Protein AF-A0A5S6QY58-F1 (afdb_monomer_lite)

Organism: Trichuris muris (NCBI:txid70415)

Structure (mmCIF, N/CA/C/O backbone):
data_AF-A0A5S6QY58-F1
#
_entry.id   AF-A0A5S6QY58-F1
#
loop_
_atom_site.group_PDB
_atom_site.id
_atom_site.type_symbol
_atom_site.label_atom_id
_atom_site.label_alt_id
_atom_site.label_comp_id
_atom_site.label_asym_id
_atom_site.label_entity_id
_atom_site.label_seq_id
_atom_site.pdbx_PDB_ins_code
_atom_site.Cartn_x
_atom_site.Cartn_y
_atom_site.Cartn_z
_atom_site.occupancy
_atom_s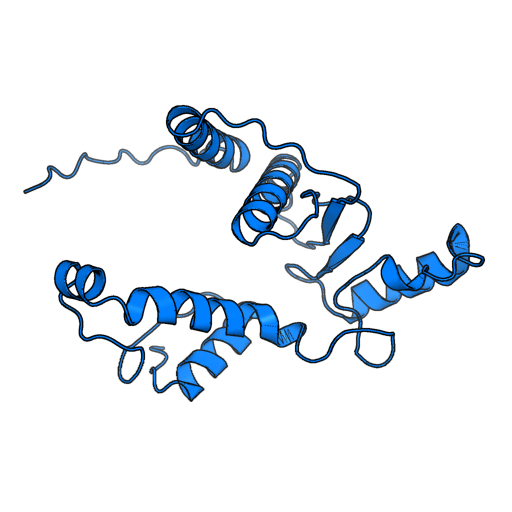ite.B_iso_or_equiv
_atom_site.auth_seq_id
_atom_site.auth_comp_id
_atom_site.auth_asym_id
_atom_site.auth_atom_id
_atom_site.pdbx_PDB_model_num
ATOM 1 N N . MET A 1 1 ? -2.079 5.107 38.565 1.00 32.31 1 MET A N 1
ATOM 2 C CA . MET A 1 1 ? -1.983 6.495 38.064 1.00 32.31 1 MET A CA 1
ATOM 3 C C . MET A 1 1 ? -0.583 6.651 37.492 1.00 32.31 1 MET A C 1
ATOM 5 O O . MET A 1 1 ? 0.352 6.807 38.262 1.00 32.31 1 MET A O 1
ATOM 9 N N . TYR A 1 2 ? -0.404 6.476 36.182 1.00 26.58 2 TYR A N 1
ATOM 10 C CA . TYR A 1 2 ? 0.886 6.782 35.558 1.00 26.58 2 TYR A CA 1
ATOM 11 C C . TYR A 1 2 ? 0.981 8.305 35.411 1.00 26.58 2 TYR A C 1
ATOM 13 O O . TYR A 1 2 ? 0.027 8.905 34.905 1.00 26.58 2 TYR A O 1
ATOM 21 N N . PRO A 1 3 ? 2.051 8.951 35.901 1.00 32.22 3 PRO A N 1
ATOM 22 C CA . PRO A 1 3 ? 2.192 10.392 35.781 1.00 32.22 3 PRO A CA 1
ATOM 23 C C . PRO A 1 3 ? 2.311 10.749 34.298 1.00 32.22 3 PRO A C 1
ATOM 25 O O . PRO A 1 3 ? 3.159 10.209 33.589 1.00 32.22 3 PRO A O 1
ATOM 28 N N . LYS A 1 4 ? 1.444 11.649 33.822 1.00 37.38 4 LYS A N 1
ATOM 29 C CA . LYS A 1 4 ? 1.606 12.282 32.513 1.00 37.38 4 LYS A CA 1
ATOM 30 C C . LYS A 1 4 ? 2.861 13.145 32.602 1.00 37.38 4 LYS A C 1
ATOM 32 O O . LYS A 1 4 ? 2.835 14.199 33.229 1.00 37.38 4 LYS A O 1
ATOM 37 N N . GLN A 1 5 ? 3.968 12.663 32.047 1.00 39.69 5 GLN A N 1
ATOM 38 C CA . GLN A 1 5 ? 5.107 13.523 31.765 1.00 39.69 5 GLN A CA 1
ATOM 39 C C . GLN A 1 5 ? 4.619 14.580 30.774 1.00 39.69 5 GLN A C 1
ATOM 41 O O . GLN A 1 5 ? 4.092 14.234 29.716 1.00 39.69 5 GLN A O 1
ATOM 46 N N . ASN A 1 6 ? 4.730 15.851 31.161 1.00 29.25 6 ASN A N 1
ATOM 47 C CA . ASN A 1 6 ? 4.529 16.984 30.270 1.00 29.25 6 ASN A CA 1
ATOM 48 C C . ASN A 1 6 ? 5.491 16.800 29.097 1.00 29.25 6 ASN A C 1
ATOM 50 O O . ASN A 1 6 ? 6.699 16.950 29.257 1.00 29.25 6 ASN A O 1
ATOM 54 N N . THR A 1 7 ? 4.967 16.381 27.951 1.00 37.25 7 THR A N 1
ATOM 55 C CA . THR A 1 7 ? 5.729 16.372 26.710 1.00 37.25 7 THR A CA 1
ATOM 56 C C . THR A 1 7 ? 5.798 17.832 26.295 1.00 37.25 7 THR A C 1
ATOM 58 O O . THR A 1 7 ? 4.801 18.401 25.858 1.00 37.25 7 THR A O 1
ATOM 61 N N . GLU A 1 8 ? 6.934 18.471 26.568 1.00 36.38 8 GLU A N 1
ATOM 62 C CA . GLU A 1 8 ? 7.303 19.735 25.933 1.00 36.38 8 GLU A CA 1
ATOM 63 C C . GLU A 1 8 ? 7.068 19.583 24.420 1.00 36.38 8 GLU A C 1
ATOM 65 O O . GLU A 1 8 ? 7.273 18.489 23.888 1.00 36.38 8 GLU A O 1
ATOM 70 N N . GLU A 1 9 ? 6.574 20.627 23.741 1.00 43.31 9 GLU A N 1
ATOM 71 C CA . GLU A 1 9 ? 6.459 20.670 22.275 1.00 43.31 9 GLU A CA 1
ATOM 72 C C . GLU A 1 9 ? 7.848 20.439 21.675 1.00 43.31 9 GLU A C 1
ATOM 74 O O . GLU A 1 9 ? 8.657 21.349 21.496 1.00 43.31 9 GLU A O 1
ATOM 79 N N . GLN A 1 10 ? 8.162 19.169 21.463 1.00 45.22 10 GLN A N 1
ATOM 80 C CA . GLN A 1 10 ? 9.472 18.727 21.061 1.00 45.22 10 GLN A CA 1
ATOM 81 C C . GLN A 1 10 ? 9.557 18.971 19.562 1.00 45.22 10 GLN A C 1
ATOM 83 O O . GLN A 1 10 ? 8.901 18.289 18.780 1.00 45.22 10 GLN A O 1
ATOM 88 N N . GLN A 1 11 ? 10.312 20.012 19.214 1.00 56.34 11 GLN A N 1
ATOM 89 C CA . GLN A 1 11 ? 10.701 20.422 17.870 1.00 56.34 11 GLN A CA 1
ATOM 90 C C . GLN A 1 11 ? 10.730 19.240 16.898 1.00 56.34 11 GLN A C 1
ATOM 92 O O . GLN A 1 11 ? 11.490 18.303 17.140 1.00 56.34 11 GLN A O 1
ATOM 97 N N . ASP A 1 12 ? 9.890 19.301 15.853 1.00 62.59 12 ASP A N 1
ATOM 98 C CA . ASP A 1 12 ? 9.628 18.204 14.912 1.00 62.59 12 ASP A CA 1
ATOM 99 C C . ASP A 1 12 ? 10.934 17.481 14.540 1.00 62.59 12 ASP A C 1
ATOM 101 O O . ASP A 1 12 ? 11.739 18.019 13.768 1.00 62.59 12 ASP A O 1
ATOM 105 N N . PRO A 1 13 ? 11.205 16.293 15.118 1.00 74.44 13 PRO A N 1
ATOM 106 C CA . PRO A 1 13 ? 12.448 15.592 14.858 1.00 74.44 13 PRO A CA 1
ATOM 107 C C . PRO A 1 13 ? 12.475 15.170 13.391 1.00 74.44 13 PRO A C 1
ATOM 109 O O . PRO A 1 13 ? 11.437 14.831 12.813 1.00 74.44 13 PRO A O 1
ATOM 112 N N . SER A 1 14 ? 13.667 15.149 12.786 1.00 80.81 14 SER A N 1
ATOM 113 C CA . SER A 1 14 ? 13.802 14.630 11.424 1.00 80.81 14 SER A CA 1
ATOM 114 C C . SER A 1 14 ? 13.228 13.213 11.363 1.00 80.81 14 SER A C 1
ATOM 116 O O . SER A 1 14 ? 13.460 12.376 12.242 1.00 80.81 14 SER A O 1
ATOM 118 N N . TYR A 1 15 ? 12.469 12.934 10.305 1.00 78.50 15 TYR A N 1
ATOM 119 C CA . TYR A 1 15 ? 11.765 11.667 10.131 1.00 78.50 15 TYR A CA 1
ATOM 120 C C . TYR A 1 15 ? 12.715 10.458 10.192 1.00 78.50 15 TYR A C 1
ATOM 122 O O . TYR A 1 15 ? 12.356 9.407 10.722 1.00 78.50 15 TYR A O 1
ATOM 130 N N . PHE A 1 16 ? 13.956 10.620 9.724 1.00 79.62 16 PHE A N 1
ATOM 131 C CA . PHE A 1 16 ? 14.979 9.581 9.814 1.00 79.62 16 PHE A CA 1
ATOM 132 C C . PHE A 1 16 ? 15.452 9.344 11.254 1.00 79.62 16 PHE A C 1
ATOM 134 O O . PHE A 1 16 ? 15.508 8.199 11.693 1.00 79.62 16 PHE A O 1
ATOM 141 N N . GLN A 1 17 ? 15.715 10.413 12.013 1.00 82.50 17 GLN A N 1
ATOM 142 C CA . GLN A 1 17 ? 16.121 10.315 13.422 1.00 82.50 17 GLN A CA 1
ATOM 143 C C . GLN A 1 17 ? 15.045 9.642 14.276 1.00 82.50 17 GLN A C 1
ATOM 145 O O . GLN A 1 17 ? 15.352 8.873 15.184 1.00 82.50 17 GLN A O 1
ATOM 150 N N . MET A 1 18 ? 13.773 9.892 13.962 1.00 84.62 18 MET A N 1
ATOM 151 C CA . MET A 1 18 ? 12.657 9.231 14.630 1.00 84.62 18 MET A CA 1
ATOM 152 C C . MET A 1 18 ? 12.692 7.709 14.418 1.00 84.62 18 MET A C 1
ATOM 154 O O . MET A 1 18 ? 12.522 6.953 15.373 1.00 84.62 18 MET A O 1
ATOM 158 N N . ILE A 1 19 ? 12.929 7.250 13.187 1.00 82.88 19 ILE A N 1
ATOM 159 C CA . ILE A 1 19 ? 12.998 5.815 12.867 1.00 82.88 19 ILE A CA 1
ATOM 160 C C . ILE A 1 19 ? 14.232 5.172 13.485 1.00 82.88 19 ILE A C 1
ATOM 162 O O . ILE A 1 19 ? 14.120 4.084 14.043 1.00 82.88 19 ILE A O 1
ATOM 166 N N . ASP A 1 20 ? 15.374 5.850 13.436 1.00 81.00 20 ASP A N 1
ATOM 167 C CA . ASP A 1 20 ? 16.610 5.365 14.047 1.00 81.00 20 ASP A CA 1
ATOM 168 C C . ASP A 1 20 ? 16.465 5.220 15.570 1.00 81.00 20 ASP A C 1
ATOM 170 O O . ASP A 1 20 ? 16.878 4.223 16.157 1.00 81.00 20 ASP A O 1
ATOM 174 N N . HIS A 1 21 ? 15.752 6.143 16.222 1.00 84.94 21 HIS A N 1
ATOM 175 C CA . HIS A 1 21 ? 15.412 6.021 17.642 1.00 84.94 21 HIS A CA 1
ATOM 176 C C . HIS A 1 21 ? 14.530 4.805 17.943 1.00 84.94 21 HIS A C 1
ATOM 178 O O . HIS A 1 21 ? 14.766 4.089 18.921 1.00 84.94 21 HIS A O 1
ATOM 184 N N . PHE A 1 22 ? 13.515 4.540 17.115 1.00 83.50 22 PHE A N 1
ATOM 185 C CA . PHE A 1 22 ? 12.709 3.324 17.255 1.00 83.50 22 PHE A CA 1
ATOM 186 C C . PHE A 1 22 ? 13.551 2.067 17.037 1.00 83.50 22 PHE A C 1
ATOM 188 O O . PHE A 1 22 ? 13.418 1.113 17.802 1.00 83.50 22 PHE A O 1
ATOM 195 N N . PHE A 1 23 ? 14.442 2.082 16.048 1.00 79.12 23 PHE A N 1
ATOM 196 C CA . PHE A 1 23 ? 15.334 0.969 15.756 1.00 79.12 23 PHE A CA 1
ATOM 197 C C . PHE A 1 23 ? 16.303 0.698 16.908 1.00 79.12 23 PHE A C 1
ATOM 199 O O 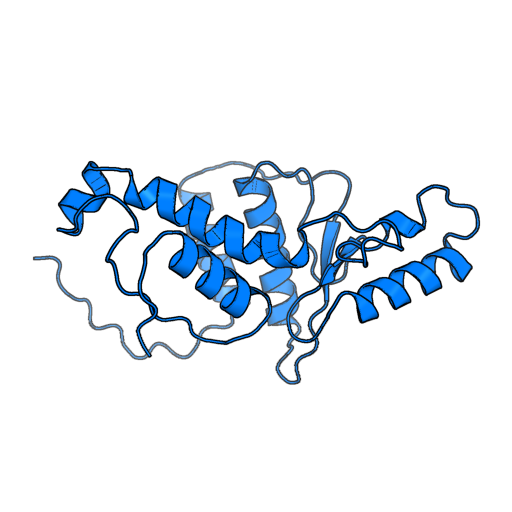. PHE A 1 23 ? 16.366 -0.426 17.396 1.00 79.12 23 PHE A O 1
ATOM 206 N N . SER A 1 24 ? 16.963 1.731 17.427 1.00 76.44 24 SER A N 1
ATOM 207 C CA . SER A 1 24 ? 17.868 1.640 18.576 1.00 76.44 24 SER A CA 1
ATOM 208 C C . SER A 1 24 ? 17.186 1.018 19.800 1.00 76.44 24 SER A C 1
ATOM 210 O O . SER A 1 24 ? 17.745 0.133 20.450 1.00 76.44 24 SER A O 1
ATOM 212 N N . LYS A 1 25 ? 15.927 1.386 20.071 1.00 78.06 25 LYS A N 1
ATOM 213 C CA . LYS A 1 25 ? 15.138 0.764 21.146 1.00 78.06 25 LYS A CA 1
ATOM 214 C C . LYS A 1 25 ? 14.845 -0.714 20.907 1.00 78.06 25 LYS A C 1
ATOM 216 O O . LYS A 1 25 ? 14.810 -1.472 21.869 1.00 78.06 25 LYS A O 1
ATOM 221 N N . VAL A 1 26 ? 14.610 -1.118 19.661 1.00 68.69 26 VAL A N 1
ATOM 222 C CA . VAL A 1 26 ? 14.368 -2.524 19.308 1.00 68.69 26 VAL A CA 1
ATOM 223 C C . VAL A 1 26 ? 15.665 -3.329 19.390 1.00 68.69 26 VAL A C 1
ATOM 225 O O . VAL A 1 26 ? 15.663 -4.392 20.002 1.00 68.69 26 VAL A O 1
ATOM 228 N N . CYS A 1 27 ? 16.781 -2.806 18.877 1.00 62.81 27 CYS A N 1
ATOM 229 C CA . CYS A 1 27 ? 18.099 -3.438 18.992 1.00 62.81 27 CYS A CA 1
ATOM 230 C C . CYS A 1 27 ? 18.545 -3.609 20.447 1.00 62.81 27 CYS A C 1
ATOM 232 O O . CYS A 1 27 ? 19.170 -4.608 20.780 1.00 62.81 27 CYS A O 1
ATOM 234 N N . ALA A 1 28 ? 18.178 -2.680 21.333 1.00 65.94 28 ALA A N 1
ATOM 235 C CA . ALA A 1 28 ? 18.436 -2.821 22.765 1.00 65.94 28 ALA A CA 1
ATOM 236 C C . ALA A 1 28 ? 17.668 -3.994 23.412 1.00 65.94 28 ALA A C 1
ATOM 238 O O . ALA A 1 28 ? 18.049 -4.452 24.486 1.00 65.94 28 ALA A O 1
ATOM 239 N N . VAL A 1 29 ? 16.582 -4.466 22.788 1.00 65.31 29 VAL A N 1
ATOM 240 C CA . VAL A 1 29 ? 15.776 -5.606 23.260 1.00 65.31 29 VAL A CA 1
ATOM 241 C C . VAL A 1 29 ? 16.161 -6.903 22.542 1.00 65.31 29 VAL A C 1
ATOM 243 O O . VAL A 1 29 ? 16.074 -7.976 23.136 1.00 65.31 29 VAL A O 1
ATOM 246 N N . VAL A 1 30 ? 16.581 -6.818 21.278 1.00 53.06 30 VAL A N 1
ATOM 247 C CA . VAL A 1 30 ? 16.889 -7.963 20.419 1.00 53.06 30 VAL A CA 1
ATOM 248 C C . VAL A 1 30 ? 18.262 -7.754 19.775 1.00 53.06 30 VAL A C 1
ATOM 250 O O . VAL A 1 30 ? 18.393 -7.020 18.798 1.00 53.06 30 VAL A O 1
ATOM 253 N N . GLU A 1 31 ? 19.292 -8.423 20.299 1.00 48.00 31 GLU A N 1
ATOM 254 C CA . GLU A 1 31 ? 20.599 -8.541 19.636 1.00 48.00 31 GLU A CA 1
ATOM 255 C C . GLU A 1 31 ? 20.488 -9.514 18.450 1.00 48.00 31 GLU A C 1
ATOM 257 O O . GLU A 1 31 ? 20.893 -10.673 18.532 1.00 48.00 31 GLU A O 1
ATOM 262 N N . GLN A 1 32 ? 19.893 -9.079 17.339 1.00 48.41 32 GLN A N 1
ATOM 263 C CA . GLN A 1 32 ? 19.914 -9.847 16.093 1.00 48.41 32 GLN A CA 1
ATOM 264 C C . GLN A 1 32 ? 20.375 -8.999 14.914 1.00 48.41 32 GLN A C 1
ATOM 266 O O . GLN A 1 32 ? 19.870 -7.906 14.658 1.00 48.41 32 GLN A O 1
ATOM 271 N N . SER A 1 33 ? 21.325 -9.558 14.171 1.00 50.12 33 SER A N 1
ATOM 272 C CA . SER A 1 33 ? 21.746 -9.098 12.854 1.00 50.12 33 SER A CA 1
ATOM 273 C C . SER A 1 33 ? 20.629 -9.404 11.854 1.00 50.12 33 SER A C 1
ATOM 275 O O . SER A 1 33 ? 20.311 -10.568 11.622 1.00 50.12 33 SER A O 1
ATOM 277 N N . ILE A 1 34 ? 20.018 -8.375 11.267 1.00 54.19 34 ILE A N 1
ATOM 278 C CA . ILE A 1 34 ? 19.100 -8.552 10.137 1.00 54.19 34 ILE A CA 1
ATOM 279 C C . ILE A 1 34 ? 19.945 -8.511 8.863 1.00 54.19 34 ILE A C 1
ATOM 281 O O . ILE A 1 34 ? 20.374 -7.441 8.437 1.00 54.19 34 ILE A O 1
ATOM 285 N N . GLU A 1 35 ? 20.187 -9.669 8.258 1.00 48.22 35 GLU A N 1
ATOM 286 C CA . GLU A 1 35 ? 20.725 -9.770 6.899 1.00 48.22 35 GLU A CA 1
ATOM 287 C C . GLU A 1 35 ? 19.543 -9.878 5.923 1.00 48.22 35 GLU A C 1
ATOM 289 O O . GLU A 1 35 ? 18.688 -10.750 6.063 1.00 48.22 35 GLU A O 1
ATOM 294 N N . CYS A 1 36 ? 19.444 -8.953 4.964 1.00 45.31 36 CYS A N 1
ATOM 295 C CA . CYS A 1 36 ? 18.464 -9.023 3.876 1.00 45.31 36 CYS A CA 1
ATOM 296 C C . CYS A 1 36 ? 19.151 -9.526 2.610 1.00 45.31 36 CYS A C 1
ATOM 298 O O . CYS A 1 36 ? 20.181 -8.988 2.207 1.00 45.31 36 CYS A O 1
ATOM 300 N N . GLU A 1 37 ? 18.561 -10.536 1.976 1.00 50.38 37 GLU A N 1
ATOM 301 C CA . GLU A 1 37 ? 19.122 -11.192 0.800 1.00 50.38 37 GLU A CA 1
ATOM 302 C C . GLU A 1 37 ? 18.357 -10.857 -0.499 1.00 50.38 37 GLU A C 1
ATOM 304 O O . GLU A 1 37 ? 17.127 -10.848 -0.561 1.00 50.38 37 GLU A O 1
ATOM 309 N N . ILE A 1 38 ? 19.159 -10.653 -1.550 1.00 56.28 38 ILE A N 1
ATOM 310 C CA . ILE A 1 38 ? 18.910 -10.830 -2.994 1.00 56.28 38 ILE A CA 1
ATOM 311 C C . ILE A 1 38 ? 18.119 -9.739 -3.743 1.00 56.28 38 ILE A C 1
ATOM 313 O O . ILE A 1 38 ? 18.519 -9.433 -4.862 1.00 56.28 38 ILE A O 1
ATOM 317 N N . MET A 1 39 ? 17.062 -9.123 -3.199 1.00 56.38 39 MET A N 1
ATOM 318 C CA . MET A 1 39 ? 16.289 -8.095 -3.936 1.00 56.38 39 MET A CA 1
ATOM 319 C C . MET A 1 39 ? 15.764 -6.977 -3.038 1.00 56.38 39 MET A C 1
ATOM 321 O O . MET A 1 39 ? 15.241 -7.255 -1.961 1.00 56.38 39 MET A O 1
ATOM 325 N N . ASP A 1 40 ? 15.781 -5.740 -3.542 1.00 67.56 40 ASP A N 1
ATOM 326 C CA . ASP A 1 40 ? 15.195 -4.573 -2.881 1.00 67.56 40 ASP A CA 1
ATOM 327 C C . ASP A 1 40 ? 13.861 -4.155 -3.517 1.00 67.56 40 ASP A C 1
ATOM 329 O O . ASP A 1 40 ? 13.740 -3.968 -4.731 1.00 67.56 40 ASP A O 1
ATOM 333 N N . LYS A 1 41 ? 12.832 -3.939 -2.692 1.00 69.56 41 LYS A N 1
ATOM 334 C CA . LYS A 1 41 ? 11.540 -3.408 -3.149 1.00 69.56 41 LYS A CA 1
ATOM 335 C C . LYS A 1 41 ? 11.430 -1.934 -2.843 1.00 69.56 41 LYS A C 1
ATOM 337 O O . LYS A 1 41 ? 11.540 -1.535 -1.684 1.00 69.56 41 LYS A O 1
ATOM 342 N N . SER A 1 42 ? 11.088 -1.156 -3.865 1.00 73.81 42 SER A N 1
ATOM 343 C CA . SER A 1 42 ? 10.876 0.279 -3.746 1.00 73.81 42 SER A CA 1
ATOM 344 C C . SER A 1 42 ? 9.445 0.714 -4.002 1.00 73.81 42 SER A C 1
ATOM 346 O O . SER A 1 42 ? 8.608 -0.004 -4.550 1.00 73.81 42 SER A O 1
ATOM 348 N N . ARG A 1 43 ? 9.133 1.919 -3.528 1.00 74.88 43 ARG A N 1
ATOM 349 C CA . ARG A 1 43 ? 7.846 2.581 -3.707 1.00 74.88 43 ARG A CA 1
ATOM 350 C C . ARG A 1 43 ? 8.085 3.986 -4.234 1.00 74.88 43 ARG A C 1
ATOM 352 O O . ARG A 1 43 ? 8.834 4.738 -3.618 1.00 74.88 43 ARG A O 1
ATOM 359 N N . ILE A 1 44 ? 7.448 4.327 -5.353 1.00 81.69 44 ILE A N 1
ATOM 360 C CA . ILE A 1 44 ? 7.629 5.628 -6.006 1.00 81.69 44 ILE A CA 1
ATOM 361 C C . ILE A 1 44 ? 6.556 6.586 -5.512 1.00 81.69 44 ILE A C 1
ATOM 363 O O . ILE A 1 44 ? 5.363 6.346 -5.698 1.00 81.69 44 ILE A O 1
ATOM 367 N N . ARG A 1 45 ? 7.008 7.685 -4.911 1.00 81.75 45 ARG A N 1
ATOM 368 C CA . ARG A 1 45 ? 6.175 8.756 -4.374 1.00 81.75 45 ARG A CA 1
ATOM 369 C C . ARG A 1 45 ? 6.367 10.022 -5.192 1.00 81.75 45 ARG A C 1
ATOM 371 O O . ARG A 1 45 ? 7.501 10.471 -5.349 1.00 81.75 45 ARG A O 1
ATOM 378 N N . TYR A 1 46 ? 5.269 10.622 -5.631 1.00 82.94 46 TYR A N 1
ATOM 379 C CA . TYR A 1 46 ? 5.273 11.981 -6.157 1.00 82.94 46 TYR A CA 1
ATOM 380 C C . TYR A 1 46 ? 4.649 12.898 -5.112 1.00 82.94 46 TYR A C 1
ATOM 382 O O . TYR A 1 46 ? 3.477 12.789 -4.802 1.00 82.94 46 TYR A O 1
ATOM 390 N N . ALA A 1 47 ? 5.449 13.765 -4.501 1.00 81.00 47 ALA A N 1
ATOM 391 C CA . ALA A 1 47 ? 4.946 14.833 -3.648 1.00 81.00 47 ALA A CA 1
ATOM 392 C C . ALA A 1 47 ? 5.968 15.979 -3.632 1.00 81.00 47 ALA A C 1
ATOM 394 O O . ALA A 1 47 ? 7.172 15.717 -3.646 1.00 81.00 47 ALA A O 1
ATOM 395 N N . PRO A 1 48 ? 5.527 17.246 -3.576 1.00 76.19 48 PRO A N 1
ATOM 396 C CA . PRO A 1 48 ? 6.441 18.387 -3.509 1.00 76.19 48 PRO A CA 1
ATOM 397 C C . PRO A 1 48 ? 7.239 18.437 -2.195 1.00 76.19 48 PRO A C 1
ATOM 399 O O . PRO A 1 48 ? 8.236 19.141 -2.115 1.00 76.19 48 PRO A O 1
ATOM 402 N N . SER A 1 49 ? 6.812 17.691 -1.172 1.00 76.25 49 SER A N 1
ATOM 403 C CA . SER A 1 49 ? 7.452 17.617 0.143 1.00 76.25 49 SER A CA 1
ATOM 404 C C . SER A 1 49 ? 8.550 16.554 0.256 1.00 76.25 49 SER A C 1
ATOM 406 O O . SER A 1 49 ? 9.084 16.374 1.346 1.00 76.25 49 SER A O 1
ATOM 408 N N . VAL A 1 50 ? 8.864 15.817 -0.819 1.00 79.06 50 VAL A N 1
ATOM 409 C CA . VAL A 1 50 ? 9.831 14.710 -0.750 1.00 79.06 50 VAL A CA 1
ATOM 410 C C . VAL A 1 50 ? 11.238 15.244 -0.487 1.00 79.06 50 VAL A C 1
ATOM 412 O O . VAL A 1 50 ? 11.798 15.973 -1.304 1.00 79.06 50 VAL A O 1
ATOM 415 N N . SER A 1 51 ? 11.830 14.820 0.631 1.00 82.88 51 SER A N 1
ATOM 416 C CA . SER A 1 51 ? 13.230 15.077 0.988 1.00 82.88 51 SER A CA 1
ATOM 417 C C . SER A 1 51 ? 14.062 13.789 0.976 1.00 82.88 51 SER A C 1
ATOM 419 O O . SER A 1 51 ? 13.530 12.686 1.111 1.00 82.88 51 SER A O 1
ATOM 421 N N . GLU A 1 52 ? 15.387 13.903 0.836 1.00 79.31 52 GLU A N 1
ATOM 422 C CA . GLU A 1 52 ? 16.299 12.746 0.876 1.00 79.31 52 GLU A CA 1
ATOM 423 C C . GLU A 1 52 ? 16.199 11.978 2.207 1.00 79.31 52 GLU A C 1
ATOM 425 O O . GLU A 1 52 ? 16.219 10.746 2.232 1.00 79.31 52 GLU A O 1
ATOM 430 N N . GLU A 1 53 ? 16.024 12.695 3.317 1.00 79.88 53 GLU A N 1
ATOM 431 C CA . GLU A 1 53 ? 15.836 12.089 4.637 1.00 79.88 53 GLU A CA 1
ATOM 432 C C . GLU A 1 53 ? 14.547 11.266 4.698 1.00 79.88 53 GLU A C 1
ATOM 434 O O . GLU A 1 53 ? 14.559 10.136 5.188 1.00 79.88 53 GLU A O 1
ATOM 439 N N . GLU A 1 54 ? 13.451 11.769 4.118 1.00 79.75 54 GLU A N 1
ATOM 440 C CA . GLU A 1 54 ? 12.203 11.014 3.987 1.00 79.75 54 GLU A CA 1
ATOM 441 C C . GLU A 1 54 ? 12.389 9.771 3.104 1.00 79.75 54 GLU A C 1
ATOM 443 O O . GLU A 1 54 ? 11.720 8.744 3.279 1.00 79.75 54 GLU A O 1
ATOM 448 N N . VAL A 1 55 ? 13.282 9.849 2.114 1.00 80.31 55 VAL A N 1
ATOM 449 C CA . VAL A 1 55 ? 13.599 8.728 1.228 1.00 80.31 55 VAL A CA 1
ATOM 450 C C . VAL A 1 55 ? 14.312 7.606 1.979 1.00 80.31 55 VAL A C 1
ATOM 452 O O . VAL A 1 55 ? 13.851 6.462 1.942 1.00 80.31 55 VAL A O 1
ATOM 455 N N . LYS A 1 56 ? 15.363 7.936 2.727 1.00 79.00 56 LYS A N 1
ATOM 456 C CA . LYS A 1 56 ? 16.123 6.973 3.543 1.00 79.00 56 LYS A CA 1
ATOM 457 C C . LYS A 1 56 ? 15.264 6.343 4.634 1.00 79.00 56 LYS A C 1
ATOM 459 O O . LYS A 1 56 ? 15.257 5.130 4.814 1.00 79.00 56 LYS A O 1
ATOM 464 N N . ALA A 1 57 ? 14.480 7.170 5.308 1.00 81.06 57 ALA A N 1
ATOM 465 C CA . ALA A 1 57 ? 13.545 6.752 6.336 1.00 81.06 57 ALA A CA 1
ATOM 466 C C . ALA A 1 57 ? 12.517 5.725 5.833 1.00 81.06 57 ALA A C 1
ATOM 468 O O . ALA A 1 57 ? 12.341 4.659 6.426 1.00 81.06 57 ALA A O 1
ATOM 469 N N . LEU A 1 58 ? 11.852 6.006 4.707 1.00 81.88 58 LEU A N 1
ATOM 470 C CA . LEU A 1 58 ? 10.878 5.067 4.148 1.00 81.88 58 LEU A CA 1
ATOM 471 C C . LEU A 1 58 ? 11.534 3.795 3.592 1.00 81.88 58 LEU A C 1
ATOM 473 O O . LEU A 1 58 ? 10.896 2.745 3.643 1.00 81.88 58 LEU A O 1
ATOM 477 N N . ALA A 1 59 ? 12.785 3.853 3.122 1.00 78.50 59 ALA A N 1
ATOM 478 C CA . ALA A 1 59 ? 13.545 2.654 2.761 1.00 78.50 59 ALA A CA 1
ATOM 479 C C . ALA A 1 59 ? 13.770 1.747 3.985 1.00 78.50 59 ALA A C 1
ATOM 481 O O . ALA A 1 59 ? 13.400 0.575 3.950 1.00 78.50 59 ALA A O 1
ATOM 482 N N . ALA A 1 60 ? 14.244 2.307 5.104 1.00 80.81 60 ALA A N 1
ATOM 483 C CA . ALA A 1 60 ? 14.435 1.558 6.349 1.00 80.81 60 ALA A CA 1
ATOM 484 C C . ALA A 1 60 ? 13.122 0.927 6.852 1.00 80.81 60 ALA A C 1
ATOM 486 O O . ALA A 1 60 ? 13.067 -0.265 7.157 1.00 80.81 60 ALA A O 1
ATOM 487 N N . LEU A 1 61 ? 12.021 1.687 6.852 1.00 83.12 61 LEU A N 1
ATOM 488 C CA . LEU A 1 61 ? 10.700 1.166 7.226 1.00 83.12 61 LEU A CA 1
ATOM 489 C C . LEU A 1 61 ? 10.201 0.053 6.298 1.00 83.12 61 LEU A C 1
ATOM 491 O O . LEU A 1 61 ? 9.470 -0.835 6.743 1.00 83.12 61 LEU A O 1
ATOM 495 N N . MET A 1 62 ? 10.558 0.084 5.013 1.00 78.94 62 MET A N 1
ATOM 496 C CA . MET A 1 62 ? 10.243 -1.004 4.091 1.00 78.94 62 MET A CA 1
ATOM 497 C C . MET A 1 62 ? 10.982 -2.288 4.470 1.00 78.94 62 MET A C 1
ATOM 499 O O . MET A 1 62 ? 10.344 -3.340 4.447 1.00 78.94 62 MET A O 1
ATOM 503 N N . THR A 1 63 ? 12.252 -2.202 4.876 1.00 79.62 63 THR A N 1
ATOM 504 C CA . THR A 1 63 ? 13.045 -3.355 5.330 1.00 79.62 63 THR A CA 1
ATOM 505 C C . THR A 1 63 ? 12.410 -3.979 6.565 1.00 79.62 63 THR A C 1
ATOM 507 O O . THR A 1 63 ? 12.074 -5.161 6.561 1.00 79.62 63 THR A O 1
ATOM 510 N N . PHE A 1 64 ? 12.128 -3.167 7.588 1.00 81.69 64 PHE A N 1
ATOM 511 C CA . PHE A 1 64 ? 11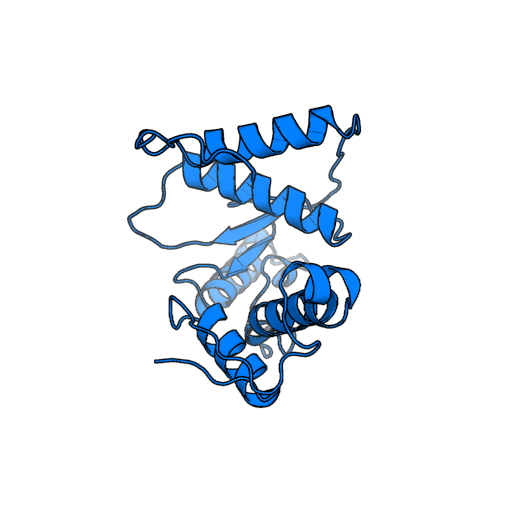.516 -3.661 8.824 1.00 81.69 64 PHE A CA 1
ATOM 512 C C . PHE A 1 64 ? 10.138 -4.257 8.594 1.00 81.69 64 PHE A C 1
ATOM 514 O O . PHE A 1 64 ? 9.821 -5.318 9.122 1.00 81.69 64 PHE A O 1
ATOM 521 N N . LYS A 1 65 ? 9.313 -3.610 7.769 1.00 84.19 65 LYS A N 1
ATOM 522 C CA . LYS A 1 65 ? 7.999 -4.152 7.436 1.00 84.19 65 LYS A CA 1
ATOM 523 C C . LYS A 1 65 ? 8.110 -5.515 6.761 1.00 84.19 65 LYS A C 1
ATOM 525 O O . LYS A 1 65 ? 7.318 -6.385 7.097 1.00 84.19 65 LYS A O 1
ATOM 530 N N . CYS A 1 66 ? 9.026 -5.686 5.806 1.00 80.31 66 CYS A N 1
ATOM 531 C CA . CYS A 1 66 ? 9.190 -6.966 5.116 1.00 80.31 66 CYS A CA 1
ATOM 532 C C . CYS A 1 66 ? 9.684 -8.052 6.078 1.00 80.31 66 CYS A C 1
ATOM 534 O O . CYS A 1 66 ? 9.129 -9.145 6.049 1.00 80.31 66 CYS A O 1
ATOM 536 N N . ALA A 1 67 ? 10.597 -7.719 6.996 1.00 79.88 67 ALA A N 1
ATOM 537 C CA . ALA A 1 67 ? 11.032 -8.629 8.054 1.00 79.88 67 ALA A CA 1
ATOM 538 C C . ALA A 1 67 ? 9.881 -9.045 8.992 1.00 79.88 67 ALA A C 1
ATOM 540 O O . ALA A 1 67 ? 9.743 -10.218 9.302 1.00 79.88 67 ALA A O 1
ATOM 541 N N . VAL A 1 68 ? 9.004 -8.116 9.395 1.00 82.94 68 VAL A N 1
ATOM 542 C CA . VAL A 1 68 ? 7.863 -8.415 10.289 1.00 82.94 68 VAL A CA 1
ATOM 543 C C . VAL A 1 68 ? 6.839 -9.364 9.657 1.00 82.94 68 VAL A C 1
ATOM 545 O O . VAL A 1 68 ? 6.162 -10.095 10.373 1.00 82.94 68 VAL A O 1
ATOM 548 N N . VAL A 1 69 ? 6.679 -9.328 8.332 1.00 83.44 69 VAL A N 1
ATOM 549 C CA . VAL A 1 69 ? 5.720 -10.186 7.614 1.00 83.44 69 VAL A CA 1
ATOM 550 C C . VAL A 1 69 ? 6.383 -11.365 6.894 1.00 83.44 69 VAL A C 1
ATOM 552 O O . VAL A 1 69 ? 5.758 -11.939 6.003 1.00 83.44 69 VAL A O 1
ATOM 555 N N . ASP A 1 70 ? 7.632 -11.693 7.244 1.00 80.81 70 ASP A N 1
ATOM 556 C CA . ASP A 1 70 ? 8.437 -12.776 6.657 1.00 80.81 70 ASP A CA 1
ATOM 557 C C . ASP A 1 70 ? 8.495 -12.742 5.118 1.00 80.81 70 ASP A C 1
ATOM 559 O O . ASP A 1 70 ? 8.422 -13.762 4.427 1.00 80.81 70 ASP A O 1
ATOM 563 N N . VAL A 1 71 ? 8.606 -11.541 4.548 1.00 78.25 71 VAL A N 1
ATOM 564 C CA . VAL A 1 71 ? 8.790 -11.346 3.108 1.00 78.25 71 VAL A CA 1
ATOM 565 C C . VAL A 1 71 ? 10.289 -11.200 2.829 1.00 78.25 71 VAL A C 1
ATOM 567 O O . VAL A 1 71 ? 10.876 -10.223 3.295 1.00 78.25 71 VAL A O 1
ATOM 570 N N . PRO A 1 72 ? 10.912 -12.109 2.048 1.00 75.62 72 PRO A N 1
ATOM 571 C CA . PRO A 1 72 ? 12.358 -12.122 1.809 1.00 75.62 72 PRO A CA 1
ATOM 572 C C . PRO A 1 72 ? 12.758 -11.058 0.774 1.00 75.62 72 PRO A C 1
ATOM 574 O O . PRO A 1 72 ? 13.091 -11.371 -0.366 1.00 75.62 72 PRO A O 1
ATOM 577 N N . ILE A 1 73 ? 12.609 -9.783 1.136 1.00 72.19 73 ILE A N 1
ATOM 578 C CA . ILE A 1 73 ? 12.914 -8.626 0.291 1.00 72.19 73 ILE A CA 1
ATOM 579 C C . ILE A 1 73 ? 13.464 -7.498 1.175 1.00 72.19 73 ILE A C 1
ATOM 581 O O . ILE A 1 73 ? 12.837 -7.128 2.172 1.00 72.19 73 ILE A O 1
ATOM 585 N N . GLY A 1 74 ? 14.594 -6.916 0.773 1.00 65.12 74 GLY A N 1
ATOM 586 C CA . GLY A 1 74 ? 15.137 -5.693 1.354 1.00 65.12 74 GLY A CA 1
ATOM 587 C C . GLY A 1 74 ? 14.281 -4.460 1.042 1.00 65.12 74 GLY A C 1
ATOM 588 O O . GLY A 1 74 ? 13.506 -4.404 0.076 1.00 65.12 74 GLY A O 1
ATOM 589 N N . GLY A 1 75 ? 14.349 -3.459 1.916 1.00 60.56 75 GLY A N 1
ATOM 590 C CA . GLY A 1 75 ? 13.653 -2.194 1.734 1.00 60.56 75 GLY A CA 1
ATOM 591 C C . GLY A 1 75 ? 14.520 -1.178 1.014 1.00 60.56 75 GLY A C 1
ATOM 592 O O . GLY A 1 75 ? 15.549 -0.745 1.520 1.00 60.56 75 GLY A O 1
ATOM 593 N N . SER A 1 76 ? 14.030 -0.701 -0.124 1.00 57.69 76 SER A N 1
ATOM 594 C CA . SER A 1 76 ? 14.564 0.486 -0.778 1.00 57.69 76 SER A CA 1
ATOM 595 C C . SER A 1 76 ? 13.432 1.473 -1.040 1.00 57.69 76 SER A C 1
ATOM 597 O O . SER A 1 76 ? 12.252 1.151 -0.925 1.00 57.69 76 SER A O 1
ATOM 599 N N . LYS A 1 77 ? 13.756 2.716 -1.382 1.00 53.22 77 LYS A N 1
ATOM 600 C CA . LYS A 1 77 ? 12.765 3.673 -1.902 1.00 53.22 77 LYS A CA 1
ATOM 601 C C . LYS A 1 77 ? 13.075 4.103 -3.340 1.00 53.22 77 LYS A C 1
ATOM 603 O O . LYS A 1 77 ? 12.268 4.791 -3.951 1.00 53.22 77 LYS A O 1
ATOM 608 N N . SER A 1 78 ? 14.171 3.595 -3.911 1.00 52.25 78 SER A N 1
ATOM 609 C CA . SER A 1 78 ? 14.553 3.786 -5.318 1.00 52.25 78 SER A CA 1
ATOM 610 C C . SER A 1 78 ? 15.155 2.540 -5.999 1.00 52.25 78 SER A C 1
ATOM 612 O O . SER A 1 78 ? 15.578 2.646 -7.143 1.00 52.25 78 SER A O 1
ATOM 614 N N . GLY A 1 79 ? 15.225 1.387 -5.321 1.00 49.69 79 GLY A N 1
ATOM 615 C CA . GLY A 1 79 ? 15.869 0.154 -5.802 1.00 49.69 79 GLY A CA 1
ATOM 616 C C . GLY A 1 79 ? 14.937 -0.869 -6.470 1.00 49.69 79 GLY A C 1
ATOM 617 O O . GLY A 1 79 ? 13.752 -0.947 -6.131 1.00 49.69 79 GLY A O 1
ATOM 618 N N . ASP A 1 80 ? 15.528 -1.592 -7.428 1.00 62.12 80 ASP A N 1
ATOM 619 C CA . ASP A 1 80 ? 15.145 -2.746 -8.268 1.00 62.12 80 ASP A CA 1
ATOM 620 C C . ASP A 1 80 ? 13.681 -2.997 -8.645 1.00 62.12 80 ASP A C 1
ATOM 622 O O . ASP A 1 80 ? 13.399 -3.155 -9.833 1.00 62.12 80 ASP A O 1
ATOM 626 N N . VAL A 1 81 ? 12.733 -3.030 -7.701 1.00 72.38 81 VAL A N 1
ATOM 627 C CA . VAL A 1 81 ? 11.320 -3.322 -8.012 1.00 72.38 81 VAL A CA 1
ATOM 628 C C . VAL A 1 81 ? 10.369 -2.225 -7.519 1.00 72.38 81 VAL A C 1
ATOM 630 O O . VAL A 1 81 ? 9.859 -2.314 -6.393 1.00 72.38 81 VAL A O 1
ATOM 633 N N . PRO A 1 82 ? 10.063 -1.203 -8.345 1.00 80.75 82 PRO A N 1
ATOM 634 C CA . PRO A 1 82 ? 9.091 -0.167 -8.020 1.00 80.75 82 PRO A CA 1
ATOM 635 C C . PRO A 1 82 ? 7.664 -0.682 -7.810 1.00 80.75 82 PRO A C 1
ATOM 637 O O . PRO A 1 82 ? 7.170 -1.613 -8.453 1.00 80.75 82 PRO A O 1
ATOM 640 N N . ALA A 1 83 ? 6.976 -0.017 -6.889 1.00 84.56 83 ALA A N 1
ATOM 641 C CA . ALA A 1 83 ? 5.578 -0.217 -6.548 1.00 84.56 83 ALA A CA 1
ATOM 642 C C . ALA A 1 83 ? 4.879 1.139 -6.344 1.00 84.56 83 ALA A C 1
ATOM 644 O O . ALA A 1 83 ? 5.541 2.132 -6.027 1.00 84.56 83 ALA A O 1
ATOM 645 N N . PRO A 1 84 ? 3.541 1.196 -6.451 1.00 84.00 84 PRO A N 1
ATOM 646 C CA . PRO A 1 84 ? 2.816 2.445 -6.273 1.00 84.00 84 PRO A CA 1
ATOM 647 C C . PRO A 1 84 ? 2.814 2.903 -4.804 1.00 84.00 84 PRO A C 1
ATOM 649 O O . PRO A 1 84 ? 2.715 2.091 -3.870 1.00 84.00 84 PRO A O 1
ATOM 652 N N . ASP A 1 85 ? 2.883 4.215 -4.619 1.00 86.38 85 ASP A N 1
ATOM 653 C CA . ASP A 1 85 ? 2.776 4.961 -3.364 1.00 86.38 85 ASP A CA 1
ATOM 654 C C . ASP A 1 85 ? 1.934 6.236 -3.583 1.00 86.38 85 ASP A C 1
ATOM 656 O O . ASP A 1 85 ? 1.102 6.279 -4.489 1.00 86.38 85 ASP A O 1
ATOM 660 N N . MET A 1 86 ? 2.093 7.251 -2.732 1.00 82.50 86 MET A N 1
ATOM 661 C CA . MET A 1 86 ? 1.395 8.532 -2.854 1.00 82.50 86 MET A CA 1
ATOM 662 C C . MET A 1 86 ? 1.595 9.147 -4.249 1.00 82.50 86 MET A C 1
ATOM 664 O O . MET A 1 86 ? 2.720 9.238 -4.745 1.00 82.50 86 MET A O 1
ATOM 668 N N . ASP A 1 87 ? 0.472 9.521 -4.864 1.00 85.00 87 ASP A N 1
ATOM 669 C CA . ASP A 1 87 ? 0.338 10.075 -6.218 1.00 85.00 87 ASP A CA 1
ATOM 670 C C . ASP A 1 87 ? 0.953 9.241 -7.353 1.00 85.00 87 ASP A C 1
ATOM 672 O O . ASP A 1 87 ? 1.201 9.747 -8.447 1.00 85.00 87 ASP A O 1
ATOM 676 N N . THR A 1 88 ? 1.120 7.932 -7.142 1.00 87.25 88 THR A N 1
ATOM 677 C CA . THR A 1 88 ? 1.383 6.975 -8.221 1.00 87.25 88 THR A CA 1
ATOM 678 C C . THR A 1 88 ? 0.344 5.859 -8.243 1.00 87.25 88 THR A C 1
ATOM 680 O O . THR A 1 88 ? -0.223 5.432 -7.233 1.00 87.25 88 THR A O 1
ATOM 683 N N . SER A 1 89 ? 0.041 5.383 -9.442 1.00 88.31 89 SER A N 1
ATOM 684 C CA . SER A 1 89 ? -1.020 4.425 -9.716 1.00 88.31 89 SER A CA 1
ATOM 685 C C . SER A 1 89 ? -0.514 3.292 -10.606 1.00 88.31 89 SER A C 1
ATOM 687 O O . SER A 1 89 ? 0.669 3.180 -10.931 1.00 88.31 89 SER A O 1
ATOM 689 N N . GLN A 1 90 ? -1.429 2.418 -11.022 1.00 91.19 90 GLN A N 1
ATOM 690 C CA . GLN A 1 90 ? -1.101 1.334 -11.947 1.00 91.19 90 GLN A CA 1
ATOM 691 C C . GLN A 1 90 ? -0.607 1.862 -13.303 1.00 91.19 90 GLN A C 1
ATOM 693 O O . GLN A 1 90 ? 0.121 1.157 -14.000 1.00 91.19 90 GLN A O 1
ATOM 698 N N . ARG A 1 91 ? -0.988 3.092 -13.675 1.00 90.81 91 ARG A N 1
ATOM 699 C CA . ARG A 1 91 ? -0.583 3.741 -14.925 1.00 90.81 91 ARG A CA 1
ATOM 700 C C . ARG A 1 91 ? 0.926 3.960 -14.969 1.00 90.81 91 ARG A C 1
ATOM 702 O O . ARG A 1 91 ? 1.578 3.494 -15.895 1.00 90.81 91 ARG A O 1
ATOM 709 N N . GLU A 1 92 ? 1.476 4.592 -13.939 1.00 90.50 92 GLU A N 1
ATOM 710 C CA . GLU A 1 92 ? 2.903 4.893 -13.820 1.00 90.50 92 GLU A CA 1
ATOM 711 C C . GLU A 1 92 ? 3.717 3.596 -13.773 1.00 90.50 92 GLU A C 1
ATOM 713 O O . GLU A 1 92 ? 4.730 3.471 -14.454 1.00 90.50 92 GLU A O 1
ATOM 718 N N . MET A 1 93 ? 3.222 2.580 -13.057 1.00 91.12 93 MET A N 1
ATOM 719 C CA . MET A 1 93 ? 3.869 1.262 -13.018 1.00 91.12 93 MET A CA 1
ATOM 720 C C . MET A 1 93 ? 3.873 0.568 -14.384 1.00 91.12 93 MET A C 1
ATOM 722 O O . MET A 1 93 ? 4.812 -0.160 -14.695 1.00 91.12 93 MET A O 1
ATOM 726 N N . THR A 1 94 ? 2.839 0.791 -15.203 1.00 92.19 94 THR A N 1
ATOM 727 C CA . THR A 1 94 ? 2.777 0.248 -16.569 1.00 92.19 94 THR A CA 1
ATOM 728 C C . THR A 1 94 ? 3.840 0.887 -17.446 1.00 92.19 94 THR A C 1
ATOM 730 O O . THR A 1 94 ? 4.540 0.175 -18.150 1.00 92.19 94 THR A O 1
ATOM 733 N N . TRP A 1 95 ? 4.003 2.208 -17.368 1.00 92.00 95 TRP A N 1
ATOM 734 C CA . TRP A 1 95 ? 5.032 2.912 -18.134 1.00 92.00 95 TRP A CA 1
ATOM 735 C C . TRP A 1 95 ? 6.444 2.481 -17.760 1.00 92.00 95 TRP A C 1
ATOM 737 O O . TRP A 1 95 ? 7.281 2.308 -18.642 1.00 92.00 95 TRP A O 1
ATOM 747 N N . ILE A 1 96 ? 6.702 2.264 -16.471 1.00 90.12 96 ILE A N 1
ATOM 748 C CA . ILE A 1 96 ? 8.002 1.773 -16.007 1.00 90.12 96 ILE A CA 1
ATOM 749 C C . ILE A 1 96 ? 8.266 0.362 -16.539 1.00 90.12 96 ILE A C 1
ATOM 751 O O . ILE A 1 96 ? 9.344 0.110 -17.073 1.00 90.12 96 ILE A O 1
ATOM 755 N N . ALA A 1 97 ? 7.281 -0.535 -16.432 1.00 90.31 97 ALA A N 1
ATOM 756 C CA . ALA A 1 97 ? 7.415 -1.904 -16.921 1.00 90.31 97 ALA A CA 1
ATOM 757 C C . ALA A 1 97 ? 7.624 -1.965 -18.441 1.00 90.31 97 ALA A C 1
ATOM 759 O O . ALA A 1 97 ? 8.516 -2.667 -18.906 1.00 90.31 97 ALA A O 1
ATOM 760 N N . ASP A 1 98 ? 6.845 -1.191 -19.197 1.00 91.94 98 ASP A N 1
ATOM 761 C CA . ASP A 1 98 ? 6.930 -1.119 -20.657 1.00 91.94 98 ASP A CA 1
ATOM 762 C C . ASP A 1 98 ? 8.285 -0.564 -21.115 1.00 91.94 98 ASP A C 1
ATOM 764 O O . ASP A 1 98 ? 8.968 -1.164 -21.943 1.00 91.94 98 ASP A O 1
ATOM 768 N N . THR A 1 99 ? 8.744 0.528 -20.495 1.00 91.38 99 THR A N 1
ATOM 769 C CA . THR A 1 99 ? 10.045 1.127 -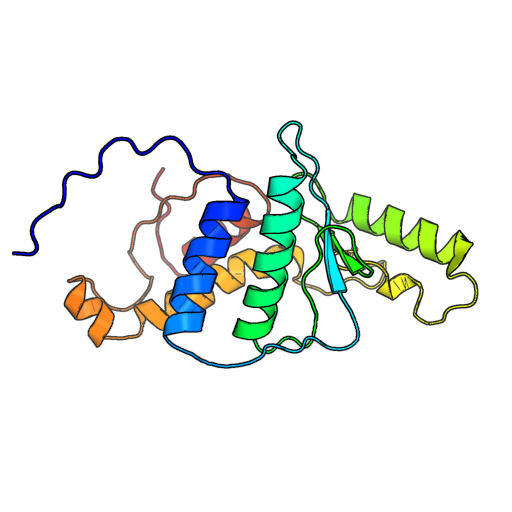20.824 1.00 91.38 99 THR A CA 1
ATOM 770 C C . THR A 1 99 ? 11.191 0.163 -20.530 1.00 91.38 99 THR A C 1
ATOM 772 O O . THR A 1 99 ? 12.101 0.028 -21.348 1.00 91.38 99 THR A O 1
ATOM 775 N N . TYR A 1 100 ? 11.160 -0.527 -19.386 1.00 89.94 100 TYR A N 1
ATOM 776 C CA . TYR A 1 100 ? 12.195 -1.496 -19.028 1.00 89.94 100 TYR A CA 1
ATOM 777 C C . TYR A 1 100 ? 12.213 -2.685 -19.994 1.00 89.94 100 TYR A C 1
ATOM 779 O O . TYR A 1 100 ? 13.277 -3.035 -20.509 1.00 89.94 100 TYR A O 1
ATOM 787 N N . ALA A 1 101 ? 11.042 -3.251 -20.296 1.00 90.06 101 ALA A N 1
ATOM 788 C CA . ALA A 1 101 ? 10.908 -4.382 -21.208 1.00 90.06 101 ALA A CA 1
ATOM 789 C C . ALA A 1 101 ? 11.360 -4.048 -22.638 1.00 90.06 101 ALA A C 1
ATOM 791 O O . ALA A 1 101 ? 11.968 -4.887 -23.294 1.00 90.06 101 ALA A O 1
ATOM 792 N N . MET A 1 102 ? 11.124 -2.823 -23.112 1.00 90.88 102 MET A N 1
ATOM 793 C CA . MET A 1 102 ? 11.506 -2.409 -24.468 1.00 90.88 102 MET A CA 1
ATOM 794 C C . MET A 1 102 ? 12.979 -2.002 -24.611 1.00 90.88 102 MET A C 1
ATOM 796 O O . MET A 1 102 ? 13.484 -1.940 -25.730 1.00 90.88 102 MET A O 1
ATOM 800 N N . THR A 1 103 ? 13.675 -1.699 -23.512 1.00 91.44 103 THR A N 1
ATOM 801 C CA . THR A 1 103 ? 15.051 -1.174 -23.547 1.00 91.44 103 THR A CA 1
ATOM 802 C C . THR A 1 103 ? 16.063 -2.201 -23.044 1.00 91.44 103 THR A C 1
ATOM 804 O O . THR A 1 103 ? 16.646 -2.957 -23.822 1.00 91.44 103 THR A O 1
ATOM 807 N N . ILE A 1 104 ? 16.285 -2.232 -21.734 1.00 88.69 104 ILE A N 1
ATOM 808 C CA . ILE A 1 104 ? 17.318 -3.035 -21.078 1.00 88.69 104 ILE A CA 1
ATOM 809 C C . ILE A 1 104 ? 16.871 -4.499 -20.989 1.00 88.69 104 ILE A C 1
ATOM 811 O O . ILE A 1 104 ? 17.658 -5.400 -21.263 1.00 88.69 104 ILE A O 1
ATOM 815 N N . GLY A 1 105 ? 15.596 -4.732 -20.676 1.00 86.19 105 GLY A N 1
ATOM 816 C CA . GLY A 1 105 ? 15.013 -6.055 -20.458 1.00 86.19 105 GLY A CA 1
ATOM 817 C C . GLY A 1 105 ? 14.523 -6.770 -21.719 1.00 86.19 105 GLY A C 1
ATOM 818 O O . GLY A 1 105 ? 13.820 -7.762 -21.593 1.00 86.19 105 GLY A O 1
ATOM 819 N N . HIS A 1 106 ? 14.863 -6.320 -22.931 1.00 87.50 106 HIS A N 1
ATOM 820 C CA . HIS A 1 106 ? 14.292 -6.887 -24.168 1.00 87.50 106 HIS A CA 1
ATOM 821 C C . HIS A 1 106 ? 14.619 -8.376 -24.401 1.00 87.50 106 HIS A C 1
ATOM 823 O O . HIS A 1 106 ? 13.907 -9.054 -25.141 1.00 87.50 106 HIS A O 1
ATOM 829 N N . LEU A 1 107 ? 15.683 -8.892 -23.775 1.00 88.50 107 LEU A N 1
ATOM 830 C CA . LEU A 1 107 ? 16.047 -10.318 -23.789 1.00 88.50 107 LEU A CA 1
ATOM 831 C C . LEU A 1 107 ? 15.668 -11.050 -22.499 1.00 88.50 107 LEU A C 1
ATOM 833 O O . LEU A 1 107 ? 15.807 -12.272 -22.427 1.00 88.50 107 LEU A O 1
ATOM 837 N N . ASP A 1 108 ? 15.227 -10.318 -21.482 1.00 88.62 108 ASP A N 1
ATOM 838 C CA . ASP A 1 108 ? 14.906 -10.885 -20.186 1.00 88.62 108 ASP A CA 1
ATOM 839 C C . ASP A 1 108 ? 13.489 -11.471 -20.206 1.00 88.62 108 ASP A C 1
ATOM 841 O O . ASP A 1 108 ? 12.511 -10.822 -20.583 1.00 88.62 108 ASP A O 1
ATOM 845 N N . LYS A 1 109 ? 13.372 -12.730 -19.783 1.00 83.62 109 LYS A N 1
ATOM 846 C CA . LYS A 1 109 ? 12.081 -13.415 -19.661 1.00 83.62 109 LYS A CA 1
ATOM 847 C C . LYS A 1 109 ? 11.243 -12.804 -18.544 1.00 83.62 109 LYS A C 1
ATOM 849 O O . LYS A 1 109 ? 10.018 -12.752 -18.661 1.00 83.62 109 LYS A O 1
ATOM 854 N N . ASP A 1 110 ? 11.908 -12.298 -17.511 1.00 86.62 110 ASP A N 1
ATOM 855 C CA . ASP A 1 110 ? 11.290 -11.711 -16.331 1.00 86.62 110 ASP A CA 1
ATOM 856 C C . ASP A 1 110 ? 11.223 -10.180 -16.420 1.00 86.62 110 ASP A C 1
ATOM 858 O O . ASP A 1 110 ? 10.929 -9.514 -15.430 1.00 86.62 110 ASP A O 1
ATOM 862 N N . ALA A 1 111 ? 11.389 -9.595 -17.613 1.00 85.69 111 ALA A N 1
ATOM 863 C CA . ALA A 1 111 ? 11.421 -8.143 -17.800 1.00 85.69 111 ALA A CA 1
ATOM 864 C C . ALA A 1 111 ? 10.202 -7.420 -17.208 1.00 85.69 111 ALA A C 1
ATOM 866 O O . ALA A 1 111 ? 10.314 -6.349 -16.621 1.00 85.69 111 ALA A O 1
ATOM 867 N N . HIS A 1 112 ? 9.016 -8.025 -17.296 1.00 86.50 112 HIS A N 1
ATOM 868 C CA . HIS A 1 112 ? 7.798 -7.437 -16.739 1.00 86.50 112 HIS A CA 1
ATOM 869 C C . HIS A 1 112 ? 7.731 -7.539 -15.207 1.00 86.50 112 HIS A C 1
ATOM 871 O O . HIS A 1 112 ? 6.901 -6.865 -14.591 1.00 86.50 112 HIS A O 1
ATOM 877 N N . ALA A 1 113 ? 8.564 -8.359 -14.560 1.00 85.75 113 ALA A N 1
ATOM 878 C CA . ALA A 1 113 ? 8.671 -8.462 -13.105 1.00 85.75 113 ALA A CA 1
ATOM 879 C C . ALA A 1 113 ? 9.369 -7.249 -12.468 1.00 85.75 113 ALA A C 1
ATOM 881 O O . ALA A 1 113 ? 9.244 -7.063 -11.257 1.00 85.75 113 ALA A O 1
ATOM 882 N N . CYS A 1 114 ? 9.983 -6.373 -13.273 1.00 84.94 114 CYS A N 1
ATOM 883 C CA . CYS A 1 114 ? 10.671 -5.169 -12.812 1.00 84.94 114 CYS A CA 1
ATOM 884 C C . CYS A 1 114 ? 9.768 -4.194 -12.037 1.00 84.94 114 CYS A C 1
ATOM 886 O O . CYS A 1 114 ? 10.265 -3.403 -11.257 1.00 84.94 114 CYS A O 1
ATOM 888 N N . ALA A 1 115 ? 8.441 -4.223 -12.208 1.00 87.06 115 ALA A N 1
ATOM 889 C CA . ALA A 1 115 ? 7.523 -3.369 -11.451 1.00 87.06 115 ALA A CA 1
ATOM 890 C C . ALA A 1 115 ? 6.329 -4.155 -10.897 1.00 87.06 115 ALA A C 1
ATOM 892 O O . ALA A 1 115 ? 5.769 -5.048 -11.541 1.00 87.06 115 ALA A O 1
ATOM 893 N N . THR A 1 116 ? 5.867 -3.793 -9.702 1.00 86.94 116 THR A N 1
ATOM 894 C CA . THR A 1 116 ? 4.671 -4.374 -9.071 1.00 86.94 116 THR A CA 1
ATOM 895 C C . THR A 1 116 ? 3.542 -3.352 -8.977 1.00 86.94 116 THR A C 1
ATOM 897 O O . THR A 1 116 ? 3.763 -2.150 -8.958 1.00 86.94 116 THR A O 1
ATOM 900 N N . GLY A 1 117 ? 2.290 -3.814 -8.915 1.00 87.25 117 GLY A N 1
ATOM 901 C CA . GLY A 1 117 ? 1.127 -2.911 -8.930 1.00 87.25 117 GLY A CA 1
ATOM 902 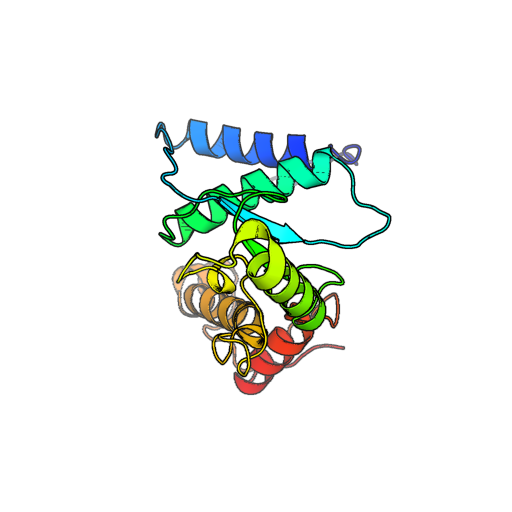C C . GLY A 1 117 ? 0.660 -2.490 -10.326 1.00 87.25 117 GLY A C 1
ATOM 903 O O . GLY A 1 117 ? -0.256 -1.682 -10.435 1.00 87.25 117 GLY A O 1
ATOM 904 N N . LYS A 1 118 ? 1.229 -3.089 -11.372 1.00 92.56 118 LYS A N 1
ATOM 905 C CA . LYS A 1 118 ? 0.739 -3.045 -12.753 1.00 92.56 118 LYS A CA 1
ATOM 906 C C . LYS A 1 118 ? -0.725 -3.540 -12.875 1.00 92.56 118 LYS A C 1
ATOM 908 O O . LYS A 1 118 ? -1.202 -4.258 -11.987 1.00 92.56 118 LYS A O 1
ATOM 913 N N . PRO A 1 119 ? -1.468 -3.138 -13.924 1.00 91.69 119 PRO A N 1
ATOM 914 C CA . PRO A 1 119 ? -2.819 -3.622 -14.200 1.00 91.69 119 PRO A CA 1
ATOM 915 C C . PRO A 1 119 ? -2.843 -5.132 -14.442 1.00 91.69 119 PRO A C 1
ATOM 917 O O . PRO A 1 119 ? -1.855 -5.706 -14.893 1.00 91.69 119 PRO A O 1
ATOM 920 N N . VAL A 1 120 ? -3.996 -5.767 -14.213 1.00 91.56 120 VAL A N 1
ATOM 921 C CA . VAL A 1 120 ? -4.164 -7.221 -14.410 1.00 91.56 120 VAL A CA 1
ATOM 922 C C . VAL A 1 120 ? -3.807 -7.645 -15.838 1.00 91.56 120 VAL A C 1
ATOM 924 O O . VAL A 1 120 ? -3.147 -8.659 -16.031 1.00 91.56 120 VAL A O 1
ATOM 927 N N . LEU A 1 121 ? -4.157 -6.819 -16.828 1.00 90.31 121 LEU A N 1
ATOM 928 C CA . LEU A 1 121 ? -3.854 -7.073 -18.239 1.00 90.31 121 LEU A CA 1
ATOM 929 C C . LEU A 1 121 ? -2.344 -7.157 -18.535 1.00 90.31 121 LEU A C 1
ATOM 931 O O . LEU A 1 121 ? -1.949 -7.867 -19.447 1.00 90.31 121 LEU A O 1
ATOM 935 N N . MET A 1 122 ? -1.509 -6.467 -17.754 1.00 87.69 122 MET A N 1
ATOM 936 C CA . MET A 1 122 ? -0.055 -6.390 -17.947 1.00 87.69 122 MET A CA 1
ATOM 937 C C . MET A 1 122 ? 0.714 -7.279 -16.955 1.00 87.69 122 MET A C 1
ATOM 939 O O . MET A 1 122 ? 1.843 -6.978 -16.583 1.00 87.69 122 MET A O 1
ATOM 943 N N . GLY A 1 123 ? 0.102 -8.357 -16.455 1.00 87.12 123 GLY A N 1
ATOM 944 C CA . GLY A 1 123 ? 0.735 -9.260 -15.483 1.00 87.12 123 GLY A CA 1
ATOM 945 C C . GLY A 1 123 ? 0.648 -8.781 -14.028 1.00 87.12 123 GLY A C 1
ATOM 946 O O . GLY A 1 123 ? 1.413 -9.222 -13.170 1.00 87.12 123 GLY A O 1
ATOM 947 N N . GLY A 1 124 ? -0.255 -7.848 -13.726 1.00 89.94 124 GLY A N 1
ATOM 948 C CA . GLY A 1 124 ? -0.608 -7.480 -12.357 1.00 89.94 124 GLY A CA 1
ATOM 949 C C . GLY A 1 124 ? -1.461 -8.537 -11.656 1.00 89.94 124 GLY A C 1
ATOM 950 O O . GLY A 1 124 ? -2.243 -9.244 -12.283 1.00 89.94 124 GLY A O 1
ATOM 951 N N . ILE A 1 125 ? -1.363 -8.608 -10.326 1.00 91.56 125 ILE A N 1
ATOM 952 C CA . ILE A 1 125 ? -2.179 -9.525 -9.521 1.00 91.56 125 ILE A CA 1
ATOM 953 C C . ILE A 1 125 ? -3.525 -8.899 -9.136 1.00 91.56 125 ILE A C 1
ATOM 955 O O . ILE A 1 125 ? -3.609 -7.723 -8.753 1.00 91.56 125 ILE A O 1
ATOM 959 N N . LEU A 1 126 ? -4.589 -9.702 -9.209 1.00 90.50 126 LEU A N 1
ATOM 960 C CA . LEU A 1 126 ? -5.927 -9.299 -8.789 1.00 90.50 126 LEU A CA 1
ATOM 961 C C . LEU A 1 126 ? -5.936 -8.921 -7.299 1.00 90.50 126 LEU A C 1
ATOM 963 O O . LEU A 1 126 ? -5.281 -9.545 -6.471 1.00 90.50 126 LEU A O 1
ATOM 967 N N . GLY A 1 127 ? -6.680 -7.872 -6.947 1.00 88.19 127 GLY A N 1
ATOM 968 C CA . GLY A 1 127 ? -6.825 -7.438 -5.556 1.00 88.19 127 GLY A CA 1
ATOM 969 C C . GLY A 1 127 ? -5.667 -6.594 -5.016 1.00 88.19 127 GLY A C 1
ATOM 970 O O . GLY A 1 127 ? -5.791 -6.052 -3.920 1.00 88.19 127 GLY A O 1
ATOM 971 N N . ARG A 1 128 ? -4.582 -6.370 -5.777 1.00 90.38 128 ARG A N 1
ATOM 972 C CA . ARG A 1 128 ? -3.430 -5.564 -5.322 1.00 90.38 128 ARG A CA 1
ATOM 973 C C . ARG A 1 128 ? -3.793 -4.145 -4.878 1.00 90.38 128 ARG A C 1
ATOM 975 O O . ARG A 1 128 ? -3.171 -3.641 -3.942 1.00 90.38 128 ARG A O 1
ATOM 982 N N . ILE A 1 129 ? -4.765 -3.518 -5.547 1.00 87.94 129 ILE A N 1
ATOM 983 C CA . ILE A 1 129 ? -5.235 -2.154 -5.246 1.00 87.94 129 ILE A CA 1
ATOM 984 C C . ILE A 1 129 ? -5.891 -2.114 -3.856 1.00 87.94 129 ILE A C 1
ATOM 986 O O . ILE A 1 129 ? -5.592 -1.236 -3.052 1.00 87.94 129 ILE A O 1
ATOM 990 N N . ALA A 1 130 ? -6.717 -3.117 -3.545 1.00 90.31 130 ALA A N 1
ATOM 991 C CA . ALA A 1 130 ? -7.428 -3.224 -2.274 1.00 90.31 130 ALA A CA 1
ATOM 992 C C . ALA A 1 130 ? -6.607 -3.895 -1.158 1.00 90.31 130 ALA A C 1
ATOM 994 O O . ALA A 1 130 ? -6.980 -3.791 0.009 1.00 90.31 130 ALA A O 1
ATOM 995 N N . ALA A 1 131 ? -5.493 -4.556 -1.494 1.00 90.69 131 ALA A N 1
ATOM 996 C CA . ALA A 1 131 ? -4.703 -5.366 -0.566 1.00 90.69 131 ALA A CA 1
ATOM 997 C C . ALA A 1 131 ? -4.310 -4.611 0.711 1.00 90.69 131 ALA A C 1
ATOM 999 O O . ALA A 1 131 ? -4.440 -5.159 1.799 1.00 90.69 131 ALA A O 1
ATOM 1000 N N . THR A 1 132 ? -3.896 -3.343 0.589 1.00 89.56 132 THR A N 1
ATOM 1001 C CA . THR A 1 132 ? -3.504 -2.528 1.749 1.00 89.56 132 THR A CA 1
ATOM 1002 C C . THR A 1 132 ? -4.691 -2.226 2.670 1.00 89.56 132 THR A C 1
ATOM 1004 O O . THR A 1 132 ? -4.547 -2.268 3.885 1.00 89.56 132 THR A O 1
ATOM 1007 N N . GLY A 1 133 ? -5.876 -1.938 2.120 1.00 90.06 133 GLY A N 1
ATOM 1008 C CA . GLY A 1 133 ? -7.067 -1.688 2.940 1.00 90.06 133 GLY A CA 1
ATOM 1009 C C . GLY A 1 133 ? -7.548 -2.955 3.648 1.00 90.06 133 GLY A C 1
ATOM 1010 O O . GLY A 1 133 ? -7.875 -2.932 4.833 1.00 90.06 133 GLY A O 1
ATOM 1011 N N . LEU A 1 134 ? -7.489 -4.089 2.945 1.00 90.50 134 LEU A N 1
ATOM 1012 C CA . LEU A 1 134 ? -7.817 -5.394 3.511 1.00 90.50 134 LEU A CA 1
ATOM 1013 C C . LEU A 1 134 ? -6.837 -5.808 4.618 1.00 90.50 134 LEU A C 1
ATOM 1015 O O . LEU A 1 134 ? -7.266 -6.373 5.623 1.00 90.50 134 LEU A O 1
ATOM 1019 N N . SER A 1 135 ? -5.537 -5.530 4.465 1.00 91.88 135 SER A N 1
ATOM 1020 C CA . SER A 1 135 ? -4.549 -5.856 5.498 1.00 91.88 135 SER A CA 1
ATOM 1021 C C . SER A 1 135 ? -4.763 -5.057 6.779 1.00 91.88 135 SER A C 1
ATOM 1023 O O . SER A 1 135 ? -4.558 -5.611 7.852 1.00 91.88 135 SER A O 1
ATOM 1025 N N . VAL A 1 136 ? -5.213 -3.797 6.685 1.00 92.50 136 VAL A N 1
ATOM 1026 C CA . VAL A 1 136 ? -5.554 -2.998 7.875 1.00 92.50 136 VAL A CA 1
ATOM 1027 C C . VAL A 1 136 ? -6.693 -3.666 8.637 1.00 92.50 136 VAL A C 1
ATOM 1029 O O . VAL A 1 136 ? -6.545 -3.914 9.825 1.00 92.50 136 VAL A O 1
ATOM 1032 N N . LEU A 1 137 ? -7.778 -4.049 7.953 1.00 91.94 137 LEU A N 1
ATOM 1033 C CA . LEU A 1 137 ? -8.881 -4.769 8.596 1.00 91.94 137 LEU A CA 1
ATOM 1034 C C . LEU A 1 137 ? -8.403 -6.071 9.256 1.00 91.94 137 LEU A C 1
ATOM 1036 O O . LEU A 1 137 ? -8.721 -6.322 10.412 1.00 91.94 137 LEU A O 1
ATOM 1040 N N . ARG A 1 138 ? -7.619 -6.891 8.544 1.00 92.56 138 ARG A N 1
ATOM 1041 C CA . ARG A 1 138 ? -7.124 -8.173 9.076 1.00 92.56 138 ARG A CA 1
ATOM 1042 C C . ARG A 1 138 ? -6.222 -7.988 10.291 1.00 92.56 138 ARG A C 1
ATOM 1044 O O . ARG A 1 138 ? -6.414 -8.679 11.281 1.00 92.56 138 ARG A O 1
ATOM 1051 N N . GLY A 1 139 ? -5.276 -7.052 10.226 1.00 91.69 139 GLY A N 1
ATOM 1052 C CA . GLY A 1 139 ? -4.403 -6.738 11.354 1.00 91.69 139 GLY A CA 1
ATOM 1053 C C . GLY A 1 139 ? -5.206 -6.241 12.553 1.00 91.69 139 GLY A C 1
ATOM 1054 O O . GLY A 1 139 ? -4.994 -6.700 13.668 1.00 91.69 139 GLY A O 1
ATOM 1055 N N . THR A 1 140 ? -6.189 -5.369 12.322 1.00 90.56 140 THR A N 1
ATOM 1056 C CA . THR A 1 140 ? -7.093 -4.898 13.373 1.00 90.56 140 THR A CA 1
ATOM 1057 C C . THR A 1 140 ? -7.922 -6.030 13.976 1.00 90.56 140 THR A C 1
ATOM 1059 O O . THR A 1 140 ? -8.038 -6.079 15.196 1.00 90.56 140 THR A O 1
ATOM 1062 N N . ASN A 1 141 ? -8.447 -6.960 13.174 1.00 90.75 141 ASN A N 1
ATOM 1063 C CA . ASN A 1 141 ? -9.221 -8.097 13.679 1.00 90.75 141 ASN A CA 1
ATOM 1064 C C . ASN A 1 141 ? -8.415 -8.952 14.658 1.00 90.75 141 ASN A C 1
ATOM 1066 O O . ASN A 1 141 ? -8.940 -9.274 15.714 1.00 90.75 141 ASN A O 1
ATOM 1070 N N . VAL A 1 142 ? -7.134 -9.221 14.375 1.00 91.50 142 VAL A N 1
ATOM 1071 C CA . VAL A 1 142 ? -6.266 -9.996 15.283 1.00 91.50 142 VAL A CA 1
ATOM 1072 C C . VAL A 1 142 ? -6.214 -9.367 16.680 1.00 91.50 142 VAL A C 1
ATOM 1074 O O . VAL A 1 142 ? -6.344 -10.066 17.678 1.00 91.50 142 VAL A O 1
ATOM 1077 N N . PHE A 1 143 ? -6.091 -8.039 16.766 1.00 90.38 143 PHE A N 1
ATOM 1078 C CA . PHE A 1 143 ? -6.083 -7.337 18.055 1.00 90.38 143 PHE A CA 1
ATOM 1079 C C . PHE A 1 143 ? -7.479 -7.155 18.663 1.00 90.38 143 PHE A C 1
ATOM 1081 O O . PHE A 1 143 ? -7.608 -7.077 19.881 1.00 90.38 143 PHE A O 1
ATOM 1088 N N . MET A 1 144 ? -8.526 -7.052 17.838 1.00 88.44 144 MET A N 1
ATOM 1089 C CA . MET A 1 144 ? -9.911 -6.898 18.301 1.00 88.44 144 MET A CA 1
ATOM 1090 C C . MET A 1 144 ? -10.557 -8.208 18.759 1.00 88.44 144 MET A C 1
ATOM 1092 O O . MET A 1 144 ? -11.568 -8.165 19.461 1.00 88.44 144 MET A O 1
ATOM 1096 N N . GLU A 1 145 ? -10.005 -9.346 18.356 1.00 88.31 145 GLU A N 1
ATOM 1097 C CA . GLU A 1 145 ? -10.417 -10.680 18.797 1.00 88.31 145 GLU A CA 1
ATOM 1098 C C . GLU A 1 145 ? -9.735 -11.091 20.113 1.00 88.31 145 GLU A C 1
ATOM 1100 O O . GLU A 1 145 ? -10.275 -11.923 20.837 1.00 88.31 145 GLU A O 1
ATOM 1105 N N . ASP A 1 146 ? -8.603 -10.475 20.474 1.00 91.88 146 ASP A N 1
ATOM 1106 C CA . ASP A 1 146 ? -7.923 -10.726 21.748 1.00 91.88 146 ASP A CA 1
ATOM 1107 C C . ASP A 1 146 ? -8.686 -10.104 22.935 1.00 91.88 146 ASP A C 1
ATOM 1109 O O . ASP A 1 146 ? -8.742 -8.882 23.132 1.00 91.88 146 ASP A O 1
ATOM 1113 N N . GLU A 1 147 ? -9.259 -10.970 23.772 1.00 88.31 147 GLU A N 1
ATOM 1114 C CA . GLU A 1 147 ? -10.034 -10.586 24.952 1.00 88.31 147 GLU A CA 1
ATOM 1115 C C . GLU A 1 147 ? -9.203 -9.850 26.014 1.00 88.31 147 GLU A C 1
ATOM 1117 O O . GLU A 1 147 ? -9.732 -8.974 26.709 1.00 88.31 147 GLU A O 1
ATOM 1122 N N . ALA A 1 148 ? -7.910 -10.161 26.155 1.00 89.94 148 ALA A N 1
ATOM 1123 C CA . ALA A 1 148 ? -7.057 -9.549 27.172 1.00 89.94 148 ALA A CA 1
ATOM 1124 C C . ALA A 1 148 ? -6.802 -8.071 26.851 1.00 89.94 148 ALA A C 1
ATOM 1126 O O . ALA A 1 148 ? -6.946 -7.198 27.718 1.00 89.94 148 ALA A O 1
ATOM 1127 N N . LEU A 1 149 ? -6.501 -7.783 25.583 1.00 88.88 149 LEU A N 1
ATOM 1128 C CA . LEU A 1 149 ? -6.326 -6.420 25.088 1.00 88.88 149 LEU A CA 1
ATOM 1129 C C . LEU A 1 149 ? -7.637 -5.637 25.162 1.00 88.88 149 LEU A C 1
ATOM 1131 O O . LEU A 1 149 ? -7.657 -4.525 25.697 1.00 88.88 149 LEU A O 1
ATOM 1135 N N . MET A 1 150 ? -8.746 -6.232 24.721 1.00 87.94 150 MET A N 1
ATOM 1136 C CA . MET A 1 150 ? -10.064 -5.589 24.758 1.00 87.94 150 MET A CA 1
ATOM 1137 C C . MET A 1 150 ? -10.510 -5.255 26.186 1.00 87.94 150 MET A C 1
ATOM 1139 O O . MET A 1 150 ? -11.021 -4.159 26.433 1.00 87.94 150 MET A O 1
ATOM 1143 N N . LYS A 1 151 ? -10.231 -6.137 27.154 1.00 91.44 151 LYS A N 1
ATOM 1144 C CA . LYS A 1 151 ? -10.504 -5.887 28.575 1.00 91.44 151 LYS A CA 1
ATOM 1145 C C . LYS A 1 151 ? -9.664 -4.742 29.137 1.00 91.44 151 LYS A C 1
ATOM 1147 O O . LYS A 1 151 ? -10.185 -3.956 29.925 1.00 91.44 151 LYS A O 1
ATOM 1152 N N . SER A 1 152 ? -8.400 -4.619 28.728 1.00 91.00 152 SER A N 1
ATOM 1153 C CA . SER A 1 152 ? -7.532 -3.514 29.163 1.00 91.00 152 SER A CA 1
ATOM 1154 C C . SER A 1 152 ? -8.020 -2.144 28.668 1.00 91.00 152 SER A C 1
ATOM 1156 O O . SER A 1 152 ? -7.899 -1.149 29.381 1.00 91.00 152 SER A O 1
ATOM 1158 N N . ILE A 1 153 ? -8.627 -2.110 27.478 1.00 88.00 153 ILE A N 1
ATOM 1159 C CA . ILE A 1 153 ? -9.155 -0.899 26.831 1.00 88.00 153 ILE A CA 1
ATOM 1160 C C . ILE A 1 153 ? -10.615 -0.630 27.256 1.00 88.00 153 ILE A C 1
ATOM 1162 O O . ILE A 1 153 ? -11.109 0.488 27.124 1.00 88.00 153 ILE A O 1
ATOM 1166 N N . GLY A 1 154 ? -11.309 -1.636 27.799 1.00 87.69 154 GLY A N 1
ATOM 1167 C CA . GLY A 1 154 ? -12.712 -1.548 28.215 1.00 87.69 154 GLY A CA 1
ATOM 1168 C C . GLY A 1 154 ? -13.702 -1.627 27.049 1.00 87.69 154 GLY A C 1
ATOM 1169 O O . GLY A 1 154 ? -14.793 -1.064 27.129 1.00 87.69 154 GLY A O 1
ATOM 1170 N N . MET A 1 155 ? -13.333 -2.296 25.955 1.00 87.06 155 MET A N 1
ATOM 1171 C CA . MET A 1 155 ? -14.166 -2.432 24.757 1.00 87.06 155 MET A CA 1
ATOM 1172 C C . MET A 1 155 ? -14.650 -3.868 24.557 1.00 87.06 155 MET A C 1
ATOM 1174 O O . MET A 1 155 ? -14.041 -4.824 25.023 1.00 87.06 155 MET A O 1
ATOM 1178 N N . THR A 1 156 ? -15.758 -4.022 23.832 1.00 87.06 156 THR A N 1
ATOM 1179 C CA . THR A 1 156 ? -16.243 -5.337 23.393 1.00 87.06 156 THR A CA 1
ATOM 1180 C C . THR A 1 156 ? -15.367 -5.906 22.269 1.00 87.06 156 THR A C 1
ATOM 1182 O O . THR A 1 156 ? -14.946 -5.124 21.410 1.00 87.06 156 THR A O 1
ATOM 1185 N N . PRO A 1 157 ? -15.128 -7.228 22.218 1.00 87.81 157 PRO A N 1
ATOM 1186 C CA . PRO A 1 157 ? -14.442 -7.859 21.093 1.00 87.81 157 PRO A CA 1
ATOM 1187 C C . PRO A 1 157 ? -15.191 -7.696 19.760 1.00 87.81 157 PRO A C 1
ATOM 1189 O O . PRO A 1 157 ? -16.424 -7.628 19.730 1.00 87.81 157 PRO A O 1
ATOM 1192 N N . GLY A 1 158 ? -14.436 -7.660 18.659 1.00 86.19 158 GLY A N 1
ATOM 1193 C CA . GLY A 1 158 ? -14.947 -7.600 17.282 1.00 86.19 158 GLY A CA 1
ATOM 1194 C C . GLY A 1 158 ? -15.149 -6.188 16.713 1.00 86.19 158 GLY A C 1
ATOM 1195 O O . GLY A 1 158 ? -15.231 -5.211 17.439 1.00 86.19 158 GLY A O 1
ATOM 1196 N N . VAL A 1 159 ? -15.230 -6.064 15.384 1.00 85.12 159 VAL A N 1
ATOM 1197 C CA . VAL A 1 159 ? -15.297 -4.762 14.674 1.00 85.12 159 VAL A CA 1
ATOM 1198 C C . VAL A 1 159 ? -16.731 -4.228 14.514 1.00 85.12 159 VAL A C 1
ATOM 1200 O O . VAL A 1 159 ? -16.941 -3.023 14.352 1.00 85.12 159 VAL A O 1
ATOM 1203 N N . SER A 1 160 ? -17.733 -5.107 14.588 1.00 87.62 160 SER A N 1
ATOM 1204 C CA . SER A 1 160 ? -19.135 -4.760 14.334 1.00 87.62 160 SER A CA 1
ATOM 1205 C C . SER A 1 160 ? -19.669 -3.726 15.330 1.00 87.62 160 SER A C 1
ATOM 1207 O O . SER A 1 160 ? -19.474 -3.834 16.541 1.00 87.62 160 SER A O 1
ATOM 1209 N N . GLY A 1 161 ? -20.343 -2.696 14.814 1.00 86.50 161 GLY A N 1
ATOM 1210 C CA . GLY A 1 161 ? -20.962 -1.639 15.615 1.00 86.50 161 GLY A CA 1
ATOM 1211 C C . GLY A 1 161 ? -20.002 -0.572 16.148 1.00 86.50 161 GLY A C 1
ATOM 1212 O O . GLY A 1 161 ? -20.472 0.414 16.718 1.00 86.50 161 GLY A O 1
ATOM 1213 N N . LYS A 1 162 ? -18.686 -0.710 15.939 1.00 90.81 162 LYS A N 1
ATOM 1214 C CA . LYS A 1 162 ? -17.707 0.317 16.321 1.00 90.81 162 LYS A CA 1
ATOM 1215 C C . LYS A 1 162 ? -17.647 1.444 15.297 1.00 90.81 162 LYS A C 1
ATOM 1217 O O . LYS A 1 162 ? -17.943 1.257 14.116 1.00 90.81 162 LYS A O 1
ATOM 1222 N N . THR A 1 163 ? -17.242 2.619 15.766 1.00 92.88 163 THR A N 1
ATOM 1223 C CA . THR A 1 163 ? -17.031 3.802 14.932 1.00 92.88 163 THR A CA 1
ATOM 1224 C C . THR A 1 163 ? -15.551 4.019 14.659 1.00 92.88 163 THR A C 1
ATOM 1226 O O . THR A 1 163 ? -14.736 3.891 15.571 1.00 92.88 163 THR A O 1
ATOM 1229 N N . PHE A 1 164 ? -15.205 4.386 13.430 1.00 92.06 164 PHE A N 1
ATOM 1230 C CA . PHE A 1 164 ? -13.837 4.730 13.041 1.00 92.06 164 PHE A CA 1
ATOM 1231 C C . PHE A 1 164 ? -13.824 6.000 12.187 1.00 92.06 164 PHE A C 1
ATOM 1233 O O . PHE A 1 164 ? -14.822 6.330 11.550 1.00 92.06 164 PHE A O 1
ATOM 1240 N N . ILE A 1 165 ? -12.690 6.699 12.174 1.00 93.81 165 ILE A N 1
ATOM 1241 C CA . ILE A 1 165 ? -12.445 7.891 11.354 1.00 93.81 165 ILE A CA 1
ATOM 1242 C C . ILE A 1 165 ? -11.240 7.591 10.463 1.00 93.81 165 ILE A C 1
ATOM 1244 O O . ILE A 1 165 ? -10.258 7.010 10.926 1.00 93.81 165 ILE A O 1
ATOM 1248 N N . VAL A 1 166 ? -11.307 7.972 9.186 1.00 92.31 166 VAL A N 1
ATOM 1249 C CA . VAL A 1 166 ? -10.210 7.785 8.225 1.00 92.31 166 VAL A CA 1
ATOM 1250 C C . VAL A 1 166 ? -9.706 9.140 7.760 1.00 92.31 166 VAL A C 1
ATOM 1252 O O . VAL A 1 166 ? -10.432 9.894 7.116 1.00 92.31 166 VAL A O 1
ATOM 1255 N N . GLN A 1 167 ? -8.435 9.425 8.030 1.00 92.19 167 GLN A N 1
ATOM 1256 C CA . GLN A 1 167 ? -7.766 10.593 7.478 1.00 92.19 167 GLN A CA 1
ATOM 1257 C C . GLN A 1 167 ? -7.205 10.264 6.087 1.00 92.19 167 GLN A C 1
ATOM 1259 O O . GLN A 1 167 ? -6.273 9.475 5.946 1.00 92.19 167 GLN A O 1
ATOM 1264 N N . GLY A 1 168 ? -7.772 10.901 5.060 1.00 89.31 168 GLY A N 1
ATOM 1265 C CA . GLY A 1 168 ? -7.348 10.763 3.665 1.00 89.31 168 GLY A CA 1
ATOM 1266 C C . GLY A 1 168 ? -8.134 9.701 2.892 1.00 89.31 168 GLY A C 1
ATOM 1267 O O . GLY A 1 168 ? -8.214 8.541 3.283 1.00 89.31 168 GLY A O 1
ATOM 1268 N N . TYR A 1 169 ? -8.686 10.090 1.739 1.00 90.81 169 TYR A N 1
ATOM 1269 C CA . TYR A 1 169 ? -9.542 9.237 0.902 1.00 90.81 169 TYR A CA 1
ATOM 1270 C C . TYR A 1 169 ? -8.839 8.764 -0.385 1.00 90.81 169 TYR A C 1
ATOM 1272 O O . TYR A 1 169 ? -9.407 8.763 -1.475 1.00 90.81 169 TYR A O 1
ATOM 1280 N N . GLY A 1 170 ? -7.564 8.383 -0.259 1.00 89.44 170 GLY A N 1
ATOM 1281 C CA . GLY A 1 170 ? -6.775 7.799 -1.349 1.00 89.44 170 GLY A CA 1
ATOM 1282 C C . GLY A 1 170 ? -7.010 6.294 -1.518 1.00 89.44 170 GLY A C 1
ATOM 1283 O O . GLY A 1 170 ? -7.965 5.732 -0.979 1.00 89.44 170 GLY A O 1
ATOM 1284 N N . ASN A 1 171 ? -6.090 5.614 -2.213 1.00 88.50 171 ASN A N 1
ATOM 1285 C CA . ASN A 1 171 ? -6.153 4.160 -2.422 1.00 88.50 171 ASN A CA 1
ATOM 1286 C C . ASN A 1 171 ? -6.319 3.391 -1.101 1.00 88.50 171 ASN A C 1
ATOM 1288 O O . ASN A 1 171 ? -7.203 2.549 -0.983 1.00 88.50 171 ASN A O 1
ATOM 1292 N N . VAL A 1 172 ? -5.514 3.707 -0.082 1.00 90.56 172 VAL A N 1
ATOM 1293 C CA . VAL A 1 172 ? -5.610 3.032 1.221 1.00 90.56 172 VAL A CA 1
ATOM 1294 C C . VAL A 1 172 ? -6.922 3.389 1.918 1.00 90.56 172 VAL A C 1
ATOM 1296 O O . VAL A 1 172 ? -7.703 2.495 2.217 1.00 90.56 172 VAL A O 1
ATOM 1299 N N . GLY A 1 173 ? -7.210 4.679 2.111 1.00 91.81 173 GLY A N 1
ATOM 1300 C CA . GLY A 1 173 ? -8.370 5.125 2.887 1.00 91.81 173 GLY A CA 1
ATOM 1301 C C . GLY A 1 173 ? -9.718 4.677 2.322 1.00 91.81 173 GLY A C 1
ATOM 1302 O O . GLY A 1 173 ? -10.555 4.174 3.071 1.00 91.81 173 GLY A O 1
ATOM 1303 N N . LYS A 1 174 ? -9.918 4.766 1.001 1.00 93.31 174 LYS A N 1
ATOM 1304 C CA . LYS A 1 174 ? -11.149 4.300 0.341 1.00 93.31 174 LYS A CA 1
ATOM 1305 C C . LYS A 1 174 ? -11.363 2.798 0.530 1.00 93.31 174 LYS A C 1
ATOM 1307 O O . LYS A 1 174 ? -12.474 2.367 0.836 1.00 93.31 174 LYS A O 1
ATOM 1312 N N . HIS A 1 175 ? -10.315 1.995 0.329 1.00 94.00 175 HIS A N 1
ATOM 1313 C CA . HIS A 1 175 ? -10.414 0.544 0.478 1.00 94.00 175 HIS A CA 1
ATOM 1314 C C . HIS A 1 175 ? -10.576 0.130 1.940 1.00 94.00 175 HIS A C 1
ATOM 1316 O O . HIS A 1 175 ? -11.405 -0.730 2.215 1.00 94.00 175 HIS A O 1
ATOM 1322 N N . THR A 1 176 ? -9.875 0.781 2.869 1.00 93.56 176 THR A N 1
ATOM 1323 C CA . THR A 1 176 ? -10.065 0.584 4.310 1.00 93.56 176 THR A CA 1
ATOM 1324 C C . THR A 1 176 ? -11.503 0.902 4.710 1.00 93.56 176 THR A C 1
ATOM 1326 O O . THR A 1 176 ? -12.172 0.046 5.274 1.00 93.56 176 THR A O 1
ATOM 1329 N N . CYS A 1 177 ? -12.024 2.080 4.354 1.00 93.62 177 CYS A N 1
ATOM 1330 C CA . CYS A 1 177 ? -13.390 2.476 4.700 1.00 93.62 177 CYS A CA 1
ATOM 1331 C C . CYS A 1 177 ? -14.426 1.465 4.190 1.00 93.6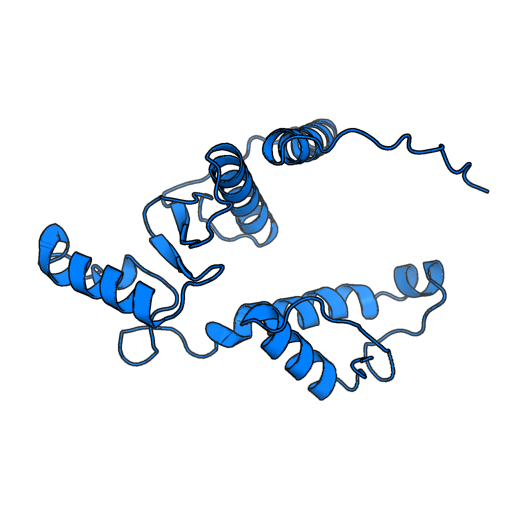2 177 CYS A C 1
ATOM 1333 O O . CYS A 1 177 ? -15.289 1.032 4.950 1.00 93.62 177 CYS A O 1
ATOM 1335 N N . ARG A 1 178 ? -14.275 1.000 2.943 1.00 93.25 178 ARG A N 1
ATOM 1336 C CA . ARG A 1 178 ? -15.124 -0.057 2.383 1.00 93.25 178 ARG A CA 1
ATOM 1337 C C . ARG A 1 178 ? -15.017 -1.370 3.164 1.00 93.25 178 ARG A C 1
ATOM 1339 O O . ARG A 1 178 ? -16.039 -1.915 3.548 1.00 93.25 178 ARG A O 1
ATOM 1346 N N . CYS A 1 179 ? -13.804 -1.858 3.427 1.00 92.94 179 CYS A N 1
ATOM 1347 C CA . CYS A 1 179 ? -13.599 -3.115 4.150 1.00 92.94 179 CYS A CA 1
ATOM 1348 C C . CYS A 1 179 ? -14.178 -3.073 5.573 1.00 92.94 179 CYS A C 1
ATOM 1350 O O . CYS A 1 179 ? -14.794 -4.040 6.009 1.00 92.94 179 CYS A O 1
ATOM 1352 N N . PHE A 1 180 ? -14.015 -1.959 6.288 1.00 92.75 180 PHE A N 1
ATOM 1353 C CA . PHE A 1 180 ? -14.584 -1.790 7.626 1.00 92.75 180 PHE A CA 1
ATOM 1354 C C . PHE A 1 180 ? -16.109 -1.632 7.600 1.00 92.75 180 PHE A C 1
ATOM 1356 O O . PHE A 1 180 ? -16.787 -2.161 8.479 1.00 92.75 180 PHE A O 1
ATOM 1363 N N . HIS A 1 181 ? -16.654 -0.956 6.587 1.00 93.06 181 HIS A N 1
ATOM 1364 C CA . HIS A 1 181 ? -18.099 -0.863 6.390 1.00 93.06 181 HIS A CA 1
ATOM 1365 C C . HIS A 1 181 ? -18.725 -2.236 6.115 1.00 93.06 181 HIS A C 1
ATOM 1367 O O . HIS A 1 181 ? -19.703 -2.602 6.765 1.00 93.06 181 HIS A O 1
ATOM 1373 N N . ASP A 1 182 ? -18.109 -3.026 5.231 1.00 92.25 182 ASP A N 1
ATOM 1374 C CA . ASP A 1 182 ? -18.531 -4.397 4.918 1.00 92.25 182 ASP A CA 1
ATOM 1375 C C . ASP A 1 182 ? -18.434 -5.317 6.158 1.00 92.25 182 ASP A C 1
ATOM 1377 O O . ASP A 1 182 ? -19.232 -6.239 6.313 1.00 92.25 182 ASP A O 1
ATOM 1381 N N . ALA A 1 183 ? -17.502 -5.039 7.080 1.00 91.19 183 ALA A N 1
ATOM 1382 C CA . ALA A 1 183 ? -17.361 -5.731 8.367 1.00 91.19 183 ALA A CA 1
ATOM 1383 C C . ALA A 1 183 ? -18.338 -5.243 9.466 1.00 91.19 183 ALA A C 1
ATOM 1385 O O . ALA A 1 183 ? -18.291 -5.734 10.596 1.00 91.19 183 ALA A O 1
ATOM 1386 N N . GLY A 1 184 ? -19.223 -4.286 9.166 1.00 91.44 184 GLY A N 1
ATOM 1387 C CA . GLY A 1 184 ? -20.252 -3.794 10.089 1.00 91.44 184 GLY A CA 1
ATOM 1388 C C . GLY A 1 184 ? -19.823 -2.637 10.998 1.00 91.44 184 GLY A C 1
ATOM 1389 O O . GLY A 1 184 ? -20.569 -2.276 11.914 1.00 91.44 184 GLY A O 1
ATOM 1390 N N . ALA A 1 185 ? -18.654 -2.034 10.770 1.00 92.62 185 ALA A N 1
ATOM 1391 C CA . ALA A 1 185 ? -18.264 -0.796 11.440 1.00 92.62 185 ALA A CA 1
ATOM 1392 C C . ALA A 1 185 ? -18.851 0.435 10.735 1.00 92.62 185 ALA A C 1
ATOM 1394 O O . ALA A 1 185 ? -19.124 0.443 9.531 1.00 92.62 185 ALA A O 1
ATOM 1395 N N . LYS A 1 186 ? -19.033 1.514 11.493 1.00 92.75 186 LYS A N 1
ATOM 1396 C CA . LYS A 1 186 ? -19.573 2.781 10.990 1.00 92.75 186 LYS A CA 1
ATOM 1397 C C . LYS A 1 186 ? -18.449 3.797 10.835 1.00 92.75 186 LYS A C 1
ATOM 1399 O O . LYS A 1 186 ? -17.748 4.099 11.796 1.00 92.75 186 LYS A O 1
ATOM 1404 N N . CYS A 1 187 ? -18.295 4.350 9.636 1.00 88.62 187 CYS A N 1
ATOM 1405 C CA . CYS A 1 187 ? -17.420 5.501 9.448 1.00 88.62 187 CYS A CA 1
ATOM 1406 C C . CYS A 1 187 ? -18.098 6.715 10.094 1.00 88.62 187 CYS A C 1
ATOM 1408 O O . CYS A 1 187 ? -19.203 7.084 9.692 1.00 88.62 187 CYS A O 1
ATOM 1410 N N . ALA A 1 188 ? -17.467 7.297 11.110 1.00 83.69 188 ALA A N 1
ATOM 1411 C CA . ALA A 1 188 ? -17.863 8.597 11.624 1.00 83.69 188 ALA A CA 1
ATOM 1412 C C . ALA A 1 188 ? -17.338 9.659 10.647 1.00 83.69 188 ALA A C 1
ATOM 1414 O O . ALA A 1 188 ? -16.169 9.608 10.255 1.00 83.69 188 ALA A O 1
ATOM 1415 N N . VAL A 1 189 ? -18.239 10.532 10.193 1.00 64.06 189 VAL A N 1
ATOM 1416 C CA . VAL A 1 189 ? -17.932 11.685 9.332 1.00 64.06 189 VAL A CA 1
ATOM 1417 C C . VAL A 1 189 ? -17.497 12.848 10.207 1.00 64.06 189 VAL A C 1
ATOM 1419 O O . VAL A 1 189 ? -18.158 13.047 11.252 1.00 64.06 189 VAL A O 1
#

Secondary structure (DSSP, 8-state):
--------------HHHHHHHHHHHHHTT--------S-EEEEE---TT--HHHHHHHHHHHHHHHHHTT---EE-SSSBEEEE-TT--HHHHHHHHHHHHHTTTTT-TTGGGG-SS--GGGTPPTTHHHHHHHHHHHHHHHHHH-HHHHHHHT--SSSTT-EE--S--SHHHHHHHHHHHHTT-EE--

Sequence (189 aa):
MYPKQNTEEQQDPSYFQMIDHFFSKVCAVVEQSIECEIMDKSRIRYAPSVSEEEVKALAALMTFKCAVVDVPIGGSKSGDVPAPDMDTSQREMTWIADTYAMTIGHLDKDAHACATGKPVLMGGILGRIAATGLSVLRGTNVFMEDEALMKSIGMTPGVSGKTFIVQGYGNVGKHTCRCFHDAGAKCAV

Radius of gyration: 19.91 Å; chains: 1; bounding box: 43×34×62 Å

pLDDT: mean 79.94, std 15.48, range [26.58, 94.0]

InterPro domains:
  IPR006095 Glutamate/phenylalanine/leucine/valine/L-tryptophan dehydrogenase [PR00082] (63-77)
  IPR006095 Glutamate/phenylalanine/leucine/valine/L-tryptophan dehydrogenase [PR00082] (164-184)
  IPR006096 Glutamate/phenylalanine/leucine/valine/L-tryptophan dehydrogenase, C-terminal [PF00208] (123-187)
  IPR006097 Glutamate/phenylalanine/leucine/valine/L-tryptophan dehydrogenase, dimerisation domain [PF02812] (44-79)
  IPR036291 NAD(P)-binding domain superfamily [SSF51735] (127-187)
  IPR046346 Aminoacid dehydrogenase-like, N-terminal domain superfamily [SSF53223] (11-125)

Foldseek 3Di:
DPDPDPPDPPDPDQLLVVQVVVVVVVCVVDVDDDDQDDAEEAEDADDPPDDPSNQVNQQCVQQVVCVVVVNRHHGGHPTQEYEYDHPDALVVQVVVLVVQCVPVVVVPPCSSRSYARHDVVSVHDPCPLLVLLVVVVVVVLVQLQDPVNCVVVVHHRALAAAEDEFDDCPSNRVSNQVVSVVRHYHYDD